Protein AF-A0A354I346-F1 (afdb_monomer)

Structure (mmCIF, N/CA/C/O backbone):
data_AF-A0A354I346-F1
#
_entry.id   AF-A0A354I346-F1
#
loop_
_atom_site.group_PDB
_atom_site.id
_atom_site.type_symbol
_atom_site.label_atom_id
_atom_site.label_alt_id
_atom_site.label_comp_id
_atom_site.label_asym_id
_atom_site.label_entity_id
_atom_site.label_seq_id
_atom_site.pdbx_PDB_ins_code
_atom_site.Cartn_x
_atom_site.Cartn_y
_atom_site.Cartn_z
_atom_site.occupancy
_atom_site.B_iso_or_equiv
_atom_site.auth_seq_id
_atom_site.auth_comp_id
_atom_site.auth_asym_id
_atom_site.auth_atom_id
_atom_site.pdbx_PDB_model_num
ATOM 1 N N . MET A 1 1 ? 17.537 -7.661 -23.885 1.00 60.78 1 MET A N 1
ATOM 2 C CA . MET A 1 1 ? 16.915 -6.319 -24.021 1.00 60.78 1 MET A CA 1
ATOM 3 C C . MET A 1 1 ? 17.972 -5.270 -24.364 1.00 60.78 1 MET A C 1
ATOM 5 O O . MET A 1 1 ? 19.143 -5.619 -24.441 1.00 60.78 1 MET A O 1
ATOM 9 N N . ASN A 1 2 ? 17.596 -4.020 -24.667 1.00 62.28 2 ASN A N 1
ATOM 10 C CA . ASN A 1 2 ? 18.564 -2.957 -24.975 1.00 62.28 2 ASN A CA 1
ATOM 11 C C . ASN A 1 2 ? 19.409 -2.635 -23.728 1.00 62.28 2 ASN A C 1
ATOM 13 O O . ASN A 1 2 ? 18.953 -1.911 -22.849 1.00 62.28 2 ASN A O 1
ATOM 17 N N . ASN A 1 3 ? 20.633 -3.166 -23.682 1.00 79.00 3 ASN A N 1
ATOM 18 C CA . ASN A 1 3 ? 21.550 -3.122 -22.534 1.00 79.00 3 ASN A CA 1
ATOM 19 C C . ASN A 1 3 ? 21.834 -1.691 -22.024 1.00 79.00 3 ASN A C 1
ATOM 21 O O . ASN A 1 3 ? 22.117 -1.498 -20.850 1.00 79.00 3 ASN A O 1
ATOM 25 N N . LYS A 1 4 ? 21.702 -0.660 -22.874 1.00 90.75 4 LYS A N 1
ATOM 26 C CA . LYS A 1 4 ? 21.962 0.725 -22.460 1.00 90.75 4 LYS A CA 1
ATOM 27 C C . LYS A 1 4 ? 20.927 1.274 -21.472 1.00 90.75 4 LYS A C 1
ATOM 29 O O . LYS A 1 4 ? 21.328 1.994 -20.570 1.00 90.75 4 LYS A O 1
ATOM 34 N N . LYS A 1 5 ? 19.630 1.001 -21.668 1.00 93.94 5 LYS A N 1
ATOM 35 C CA . LYS A 1 5 ? 18.580 1.566 -20.801 1.00 93.94 5 LYS A CA 1
ATOM 36 C C . LYS A 1 5 ? 18.586 0.911 -19.422 1.00 93.94 5 LYS A C 1
ATOM 38 O O . LYS A 1 5 ? 18.487 1.627 -18.441 1.00 93.94 5 LYS A O 1
ATOM 43 N N . TRP A 1 6 ? 18.796 -0.402 -19.370 1.00 95.19 6 TRP A N 1
ATOM 44 C CA . TRP A 1 6 ? 18.966 -1.130 -18.113 1.00 95.19 6 TRP A CA 1
ATOM 45 C C . TRP A 1 6 ? 20.132 -0.585 -17.286 1.00 95.19 6 TRP A C 1
ATOM 47 O O . TRP A 1 6 ? 19.910 -0.089 -16.197 1.00 95.19 6 TRP A O 1
ATOM 57 N N . LYS A 1 7 ? 21.317 -0.418 -17.884 1.00 94.62 7 LYS A N 1
ATOM 58 C CA . LYS A 1 7 ? 22.444 0.243 -17.199 1.00 94.62 7 LYS A CA 1
ATOM 59 C C . LYS A 1 7 ? 22.155 1.654 -16.691 1.00 94.62 7 LYS A C 1
ATOM 61 O O . LYS A 1 7 ? 22.821 2.127 -15.779 1.00 94.62 7 LYS A O 1
ATOM 66 N N . GLN A 1 8 ? 21.260 2.383 -17.359 1.00 95.44 8 GLN A N 1
ATOM 67 C CA . GLN A 1 8 ? 20.851 3.704 -16.887 1.00 95.44 8 GLN A CA 1
ATOM 68 C C . GLN A 1 8 ? 19.894 3.588 -15.707 1.00 95.44 8 GLN A C 1
ATOM 70 O O . GLN A 1 8 ? 20.035 4.373 -14.782 1.00 95.44 8 GLN A O 1
ATOM 75 N N . PHE A 1 9 ? 18.954 2.643 -15.760 1.00 96.50 9 PHE A N 1
ATOM 76 C CA . PHE A 1 9 ? 18.079 2.308 -14.646 1.00 96.50 9 PHE A CA 1
ATOM 77 C C . PHE A 1 9 ? 18.914 1.950 -13.410 1.00 96.50 9 PHE A C 1
ATOM 79 O O . PHE A 1 9 ? 18.847 2.694 -12.437 1.00 96.50 9 PHE A O 1
ATOM 86 N N . ASP A 1 10 ? 19.811 0.965 -13.515 1.00 95.06 10 ASP A N 1
ATOM 87 C CA . ASP A 1 10 ? 20.668 0.509 -12.408 1.00 95.06 10 ASP A CA 1
ATOM 88 C C . ASP A 1 10 ? 21.475 1.663 -11.797 1.00 95.06 10 ASP A C 1
ATOM 90 O O . ASP A 1 10 ? 21.498 1.859 -10.588 1.00 95.06 10 ASP A O 1
ATOM 94 N N . ALA A 1 11 ? 22.073 2.512 -12.642 1.00 94.06 11 ALA A N 1
ATOM 95 C CA . ALA A 1 11 ? 22.846 3.662 -12.176 1.00 94.06 11 ALA A CA 1
ATOM 96 C C . ALA A 1 11 ? 21.998 4.726 -11.448 1.00 94.06 11 ALA A C 1
ATOM 98 O O . ALA A 1 11 ? 22.538 5.509 -10.665 1.00 94.06 11 ALA A O 1
ATOM 99 N N . PHE A 1 12 ? 20.695 4.824 -11.736 1.00 94.25 12 PHE A N 1
ATOM 100 C CA . PHE A 1 12 ? 19.797 5.692 -10.975 1.00 94.25 12 PHE A CA 1
ATOM 101 C C . PHE A 1 12 ? 19.323 5.037 -9.679 1.00 94.25 12 PHE A C 1
ATOM 103 O O . PHE A 1 12 ? 19.218 5.767 -8.695 1.00 94.25 12 PHE A O 1
ATOM 110 N N . VAL A 1 13 ? 19.086 3.722 -9.670 1.00 92.38 13 VAL A N 1
ATOM 111 C CA . VAL A 1 13 ? 18.732 2.957 -8.462 1.00 92.38 13 VAL A CA 1
ATOM 112 C C . VAL A 1 13 ? 19.868 3.016 -7.441 1.00 92.38 13 VAL A C 1
ATOM 114 O O . VAL A 1 13 ? 19.657 3.531 -6.348 1.00 92.38 13 VAL A O 1
ATOM 117 N N . GLU A 1 14 ? 21.100 2.685 -7.838 1.00 91.00 14 GLU A N 1
ATOM 118 C CA . GLU A 1 14 ? 22.295 2.773 -6.976 1.00 91.00 14 GLU A CA 1
ATOM 119 C C . GLU A 1 14 ? 22.450 4.186 -6.389 1.00 91.00 14 GLU A C 1
ATOM 121 O O . GLU A 1 14 ? 22.643 4.391 -5.191 1.00 91.00 14 GLU A O 1
ATOM 126 N N . LYS A 1 15 ? 22.267 5.210 -7.229 1.00 90.06 15 LYS A N 1
ATOM 127 C CA . LYS A 1 15 ? 22.300 6.606 -6.783 1.00 90.06 15 LYS A CA 1
ATOM 128 C C . LYS A 1 15 ? 21.188 6.925 -5.779 1.00 90.06 15 LYS A C 1
ATOM 130 O O . LYS A 1 15 ? 21.374 7.820 -4.953 1.00 90.06 15 LYS A O 1
ATOM 135 N N . CYS A 1 16 ? 20.015 6.310 -5.893 1.00 88.25 16 CYS A N 1
ATOM 136 C CA . CYS A 1 16 ? 18.919 6.510 -4.954 1.00 88.25 16 CYS A CA 1
ATOM 137 C C . CYS A 1 16 ? 19.208 5.896 -3.596 1.00 88.25 1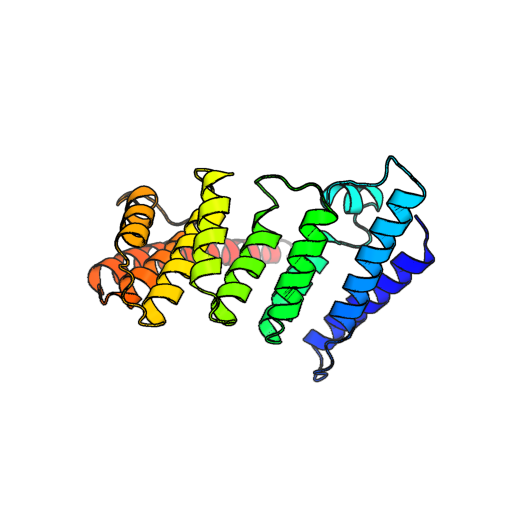6 CYS A C 1
ATOM 139 O O . CYS A 1 16 ? 19.080 6.604 -2.597 1.00 88.25 16 CYS A O 1
ATOM 141 N N . GLU A 1 17 ? 19.685 4.658 -3.574 1.00 84.81 17 GLU A N 1
ATOM 142 C CA . GLU A 1 17 ? 20.112 3.967 -2.360 1.00 84.81 17 GLU A CA 1
ATOM 143 C C . GLU A 1 17 ? 21.216 4.754 -1.638 1.00 84.81 17 GLU A C 1
ATOM 145 O O . GLU A 1 17 ? 21.116 5.036 -0.444 1.00 84.81 17 GLU A O 1
ATOM 150 N N . GLU A 1 18 ? 22.222 5.252 -2.367 1.00 84.06 18 GLU A N 1
ATOM 151 C CA . GLU A 1 18 ? 23.258 6.127 -1.800 1.00 84.06 18 GLU A CA 1
ATOM 152 C C . GLU A 1 18 ? 22.680 7.398 -1.147 1.00 84.06 18 GLU A C 1
ATOM 154 O O . GLU A 1 18 ? 23.228 7.906 -0.162 1.00 84.06 18 GLU A O 1
ATOM 159 N N . ASN A 1 19 ? 21.576 7.941 -1.677 1.00 82.12 19 ASN A N 1
ATOM 160 C CA . ASN A 1 19 ? 20.934 9.122 -1.098 1.00 82.12 19 ASN A CA 1
ATOM 161 C C . ASN A 1 19 ? 20.155 8.800 0.182 1.00 82.12 19 ASN A C 1
ATOM 163 O O . ASN A 1 19 ? 20.033 9.707 1.005 1.00 82.12 19 ASN A O 1
ATOM 167 N N . LEU A 1 20 ? 19.688 7.560 0.382 1.00 77.31 20 LEU A N 1
ATOM 168 C CA . LEU A 1 20 ? 19.042 7.129 1.631 1.00 77.31 20 LEU A CA 1
ATOM 169 C C . LEU A 1 20 ? 20.025 7.194 2.807 1.00 77.31 20 LEU A C 1
ATOM 171 O O . LEU A 1 20 ? 19.708 7.733 3.866 1.00 77.31 20 LEU A O 1
ATOM 175 N N . PHE A 1 21 ? 21.260 6.734 2.594 1.00 67.69 21 PHE A N 1
ATOM 176 C CA . PHE A 1 21 ? 22.330 6.789 3.599 1.00 67.69 21 PHE A CA 1
ATOM 177 C C . PHE A 1 21 ? 23.051 8.150 3.649 1.00 67.69 21 PHE A C 1
ATOM 179 O O . PHE A 1 21 ? 23.802 8.455 4.584 1.00 67.69 21 PHE A O 1
ATOM 186 N N . GLY A 1 22 ? 22.847 8.988 2.632 1.00 60.56 22 GLY A N 1
ATOM 187 C CA . GLY A 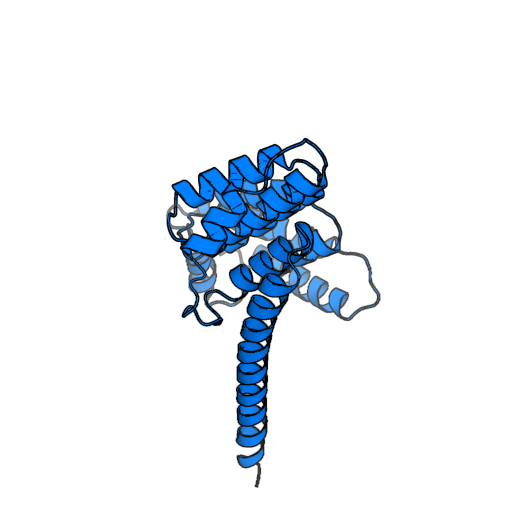1 22 ? 23.465 10.299 2.485 1.00 60.56 22 GLY A CA 1
ATOM 188 C C . GLY A 1 22 ? 22.666 11.445 3.117 1.00 60.56 22 GLY A C 1
ATOM 189 O O . GLY A 1 22 ? 21.474 11.378 3.373 1.00 60.56 22 GLY A O 1
ATOM 190 N N . LYS A 1 23 ? 23.307 12.607 3.301 1.00 57.91 23 LYS A N 1
ATOM 191 C CA . LYS A 1 23 ? 22.609 13.860 3.687 1.00 57.91 23 LYS A CA 1
ATOM 192 C C . LYS A 1 23 ? 21.878 14.532 2.513 1.00 57.91 23 LYS A C 1
ATOM 194 O O . LYS A 1 23 ? 21.467 15.692 2.626 1.00 57.91 23 LYS A O 1
ATOM 199 N N . ASN A 1 24 ? 21.801 13.871 1.360 1.00 62.03 24 ASN A N 1
ATOM 200 C CA . ASN A 1 24 ? 21.294 14.461 0.133 1.00 62.03 24 ASN A CA 1
ATOM 201 C C . ASN A 1 24 ? 19.772 14.309 0.060 1.00 62.03 24 ASN A C 1
ATOM 203 O O . ASN A 1 24 ? 19.255 13.217 -0.100 1.00 62.03 24 ASN A O 1
ATOM 207 N N . LYS A 1 25 ? 19.055 15.434 0.125 1.00 64.31 25 LYS A N 1
ATOM 208 C CA . LYS A 1 25 ? 17.589 15.461 0.004 1.00 64.31 25 LYS A CA 1
ATOM 209 C C . LYS A 1 25 ? 17.089 15.438 -1.446 1.00 64.31 25 LYS A C 1
ATOM 211 O O . LYS A 1 25 ? 15.892 15.598 -1.672 1.00 64.31 25 LYS A O 1
ATOM 216 N N . ASN A 1 26 ? 17.983 15.348 -2.436 1.00 72.25 26 ASN A N 1
ATOM 217 C CA . ASN A 1 26 ? 17.567 15.271 -3.829 1.00 72.25 26 ASN A CA 1
ATOM 218 C C . ASN A 1 26 ? 17.091 13.854 -4.168 1.00 72.25 26 ASN A C 1
ATOM 220 O O . ASN A 1 26 ? 17.898 12.951 -4.357 1.00 72.25 26 ASN A O 1
ATOM 224 N N . ASN A 1 27 ? 15.781 13.713 -4.310 1.00 75.31 27 ASN A N 1
ATOM 225 C CA . ASN A 1 27 ? 15.080 12.469 -4.603 1.00 75.31 27 ASN A CA 1
ATOM 226 C C . ASN A 1 27 ? 14.657 12.335 -6.074 1.00 75.31 27 ASN A C 1
ATOM 228 O O . ASN A 1 27 ? 13.849 11.469 -6.407 1.00 75.31 27 ASN A O 1
ATOM 232 N N . SER A 1 28 ? 15.185 13.183 -6.967 1.00 87.94 28 SER A N 1
ATOM 233 C CA . SER A 1 28 ? 14.848 13.124 -8.396 1.00 87.94 28 SER A CA 1
ATOM 234 C C . SER A 1 28 ? 15.175 11.770 -9.022 1.00 87.94 28 SER A C 1
ATOM 236 O O . SER A 1 28 ? 14.493 11.365 -9.958 1.00 87.94 28 SER A O 1
ATOM 238 N N . CYS A 1 29 ? 16.184 11.075 -8.485 1.00 91.75 29 CYS A N 1
ATOM 239 C CA . CYS A 1 29 ? 16.660 9.798 -9.000 1.00 91.75 29 CYS A CA 1
ATOM 240 C C . CYS A 1 29 ? 15.542 8.742 -9.050 1.00 91.75 29 CYS A C 1
ATOM 242 O O . CYS A 1 29 ? 15.476 8.009 -10.028 1.00 91.75 29 CYS A O 1
ATOM 244 N N . TRP A 1 30 ? 14.617 8.728 -8.079 1.00 94.31 30 TRP A N 1
ATOM 245 C CA . TRP A 1 30 ? 13.527 7.748 -8.005 1.00 94.31 30 TRP A CA 1
ATOM 246 C C . TRP A 1 30 ? 12.580 7.899 -9.193 1.00 94.31 30 TRP A C 1
ATOM 248 O O . TRP A 1 30 ? 12.257 6.944 -9.893 1.00 94.31 30 TRP A O 1
ATOM 258 N N . GLN A 1 31 ? 12.197 9.143 -9.491 1.00 94.19 31 GLN A N 1
ATOM 259 C CA . GLN A 1 31 ? 11.360 9.450 -10.650 1.00 94.19 31 GLN A CA 1
ATOM 260 C C . GLN A 1 31 ? 12.113 9.267 -11.975 1.00 94.19 31 GLN A C 1
ATOM 262 O O . GLN A 1 31 ? 11.500 8.916 -12.982 1.00 94.19 31 GLN A O 1
ATOM 267 N N . GLU A 1 32 ? 13.429 9.495 -11.997 1.00 95.50 32 GLU A N 1
ATOM 268 C CA . GLU A 1 32 ? 14.277 9.251 -13.169 1.00 95.50 32 GLU A CA 1
ATOM 269 C C . GLU A 1 32 ? 14.391 7.746 -13.473 1.00 95.50 32 GLU A C 1
ATOM 271 O O . GLU A 1 32 ? 14.171 7.351 -14.621 1.00 95.50 32 GLU A O 1
ATOM 276 N N . ALA A 1 33 ? 14.642 6.909 -12.461 1.00 96.50 33 ALA A N 1
ATOM 277 C CA . ALA A 1 33 ? 14.666 5.450 -12.565 1.00 96.50 33 ALA A CA 1
ATOM 278 C C . ALA A 1 33 ? 13.306 4.900 -13.012 1.00 96.50 33 ALA A C 1
ATOM 280 O O . ALA A 1 33 ? 13.228 4.210 -14.030 1.00 96.50 33 ALA A O 1
ATOM 281 N N . TYR A 1 34 ? 12.221 5.303 -12.342 1.00 97.06 34 TYR A N 1
ATOM 282 C CA . TYR A 1 34 ? 10.857 4.901 -12.696 1.00 97.06 34 TYR A CA 1
ATOM 283 C C . TYR A 1 34 ? 10.514 5.274 -14.147 1.00 97.06 34 TYR A C 1
ATOM 285 O O . TYR A 1 34 ? 10.010 4.459 -14.922 1.00 97.06 34 TYR A O 1
ATOM 293 N N . SER A 1 35 ? 10.860 6.495 -14.568 1.00 96.88 35 SER A N 1
ATOM 294 C CA . SER A 1 35 ? 10.669 6.935 -15.952 1.00 96.88 35 SER A CA 1
ATOM 295 C C . SER A 1 35 ? 11.392 6.013 -16.937 1.00 96.88 35 SER A C 1
ATOM 297 O O . SER A 1 35 ? 10.780 5.562 -17.904 1.00 96.88 35 SER A O 1
ATOM 299 N N . ILE A 1 36 ? 12.654 5.654 -16.672 1.00 97.12 36 ILE A N 1
ATOM 300 C CA . ILE A 1 36 ? 13.430 4.739 -17.524 1.00 97.12 36 ILE A CA 1
ATOM 301 C C . ILE A 1 36 ? 12.809 3.340 -17.562 1.00 97.12 36 ILE A C 1
ATOM 303 O O . ILE A 1 36 ? 12.718 2.765 -18.650 1.00 97.12 36 ILE A O 1
ATOM 307 N N . LEU A 1 37 ? 12.353 2.815 -16.423 1.00 97.06 37 LEU A N 1
ATOM 308 C CA . LEU A 1 37 ? 11.684 1.518 -16.330 1.00 97.06 37 LEU A CA 1
ATOM 309 C C . LEU A 1 37 ? 10.446 1.463 -17.234 1.00 97.06 37 LEU A C 1
ATOM 311 O O . LEU A 1 37 ? 10.342 0.591 -18.102 1.00 97.06 37 LEU A O 1
ATOM 315 N N . THR A 1 38 ? 9.540 2.440 -17.119 1.00 96.75 38 THR A N 1
ATOM 316 C CA . THR A 1 38 ? 8.340 2.488 -17.978 1.00 96.75 38 THR A CA 1
ATOM 317 C C . THR A 1 38 ? 8.712 2.563 -19.462 1.00 96.75 38 THR A C 1
ATOM 319 O O . THR A 1 38 ? 8.070 1.947 -20.319 1.00 96.75 38 THR A O 1
ATOM 322 N N . ASP A 1 39 ? 9.796 3.267 -19.780 1.00 96.50 39 ASP A N 1
ATOM 323 C CA . ASP A 1 39 ? 10.339 3.416 -21.122 1.00 96.50 39 ASP A CA 1
ATOM 324 C C . ASP A 1 39 ? 10.916 2.105 -21.677 1.00 96.50 39 ASP A C 1
ATOM 326 O O . ASP A 1 39 ? 10.801 1.832 -22.879 1.00 96.50 39 ASP A O 1
ATOM 330 N N . ILE A 1 40 ? 11.554 1.295 -20.827 1.00 95.62 40 ILE A N 1
ATOM 331 C CA . ILE A 1 40 ? 12.038 -0.050 -21.159 1.00 95.62 40 ILE A CA 1
ATOM 332 C C . ILE A 1 40 ? 10.855 -0.945 -21.521 1.00 95.62 40 ILE A C 1
ATOM 334 O O . ILE A 1 40 ? 10.882 -1.581 -22.579 1.00 95.62 40 ILE A O 1
ATOM 338 N N . VAL A 1 41 ? 9.805 -0.948 -20.698 1.00 95.56 41 VAL A N 1
ATOM 339 C CA . VAL A 1 41 ? 8.610 -1.783 -20.893 1.00 95.56 41 VAL A CA 1
ATOM 340 C C . VAL A 1 41 ? 7.877 -1.399 -22.179 1.00 95.56 41 VAL A C 1
ATOM 342 O O . VAL A 1 41 ? 7.637 -2.246 -23.047 1.00 95.56 41 VAL A O 1
ATOM 345 N N . LYS A 1 42 ? 7.584 -0.106 -22.366 1.00 95.00 42 LYS A N 1
ATOM 346 C CA . LYS A 1 42 ? 6.887 0.414 -23.558 1.00 95.00 42 LYS A CA 1
ATOM 347 C C . LYS A 1 42 ? 7.666 0.133 -24.842 1.00 95.00 42 LYS A C 1
ATOM 349 O O . LYS A 1 42 ? 7.099 -0.323 -25.839 1.00 95.00 42 LYS A O 1
ATOM 354 N N . GLU A 1 43 ? 8.975 0.389 -24.847 1.00 94.56 43 GLU A N 1
ATOM 355 C CA . GLU A 1 43 ? 9.815 0.127 -26.018 1.00 94.56 43 GLU A CA 1
ATOM 356 C C . GLU A 1 43 ? 9.963 -1.373 -26.291 1.00 94.56 43 GLU A C 1
ATOM 358 O O . GLU A 1 43 ? 9.938 -1.789 -27.454 1.00 94.56 43 GLU A O 1
ATOM 363 N N . GLY A 1 44 ? 10.094 -2.170 -25.231 1.00 93.62 44 GLY A N 1
ATOM 364 C CA . GLY A 1 44 ? 10.156 -3.622 -25.271 1.00 93.62 44 GLY A CA 1
ATOM 365 C C . GLY A 1 44 ? 8.947 -4.221 -25.975 1.00 93.62 44 GLY A C 1
ATOM 366 O O . GLY A 1 44 ? 9.111 -4.917 -26.978 1.00 93.62 44 GLY A O 1
ATOM 367 N N . ARG A 1 45 ? 7.741 -3.851 -25.538 1.00 94.12 45 ARG A N 1
ATOM 368 C CA . ARG A 1 45 ? 6.469 -4.311 -26.122 1.00 94.12 45 ARG A CA 1
ATOM 369 C C . ARG A 1 45 ? 6.251 -3.856 -27.554 1.00 94.12 45 ARG A C 1
ATOM 371 O O . ARG A 1 45 ? 5.741 -4.610 -28.375 1.00 94.12 45 ARG A O 1
ATOM 378 N N . ARG A 1 46 ? 6.689 -2.641 -27.901 1.00 93.06 46 ARG A N 1
ATOM 379 C CA . ARG A 1 46 ? 6.615 -2.156 -29.290 1.00 93.06 46 ARG A CA 1
ATOM 380 C C . ARG A 1 46 ? 7.464 -2.999 -30.245 1.00 93.06 46 ARG A C 1
ATOM 382 O O . ARG A 1 46 ? 7.140 -3.093 -31.426 1.00 93.06 46 ARG A O 1
ATOM 389 N N . LYS A 1 47 ? 8.580 -3.554 -29.764 1.00 92.38 47 LYS A N 1
ATOM 390 C CA . LYS A 1 47 ? 9.520 -4.344 -30.575 1.00 92.38 47 LYS A CA 1
ATOM 391 C C . LYS A 1 47 ? 9.262 -5.845 -30.509 1.00 92.38 47 LYS A C 1
ATOM 393 O O . LYS A 1 47 ? 9.617 -6.544 -31.453 1.00 92.38 47 LYS A O 1
ATOM 398 N N . ASN A 1 48 ? 8.700 -6.325 -29.408 1.00 91.69 48 ASN A N 1
ATOM 399 C CA . ASN A 1 48 ? 8.464 -7.733 -29.152 1.00 91.69 48 ASN A CA 1
ATOM 400 C C . ASN A 1 48 ? 7.059 -7.926 -28.554 1.00 91.69 48 ASN A C 1
ATOM 402 O O . ASN A 1 48 ? 6.846 -7.522 -27.413 1.00 91.69 48 ASN A O 1
ATOM 406 N N . PRO A 1 49 ? 6.123 -8.559 -29.279 1.00 87.94 49 PRO A N 1
ATOM 407 C CA . PRO A 1 49 ? 4.813 -8.921 -28.738 1.00 87.94 49 PRO A CA 1
ATOM 408 C C . PRO A 1 49 ? 4.889 -9.854 -27.520 1.00 87.94 49 PRO A C 1
ATOM 410 O O . PRO A 1 49 ? 4.041 -9.756 -26.640 1.00 87.94 49 PRO A O 1
ATOM 413 N N . ASP A 1 50 ? 5.936 -10.684 -27.432 1.00 91.62 50 ASP A N 1
ATOM 414 C CA . ASP A 1 50 ? 6.202 -11.599 -26.311 1.00 91.62 50 ASP A CA 1
ATOM 415 C C . ASP A 1 50 ? 7.066 -10.922 -25.229 1.00 91.62 50 ASP A C 1
ATOM 417 O O . ASP A 1 50 ? 8.003 -11.501 -24.665 1.00 91.62 50 ASP A O 1
ATOM 421 N N . PHE A 1 51 ? 6.893 -9.616 -25.042 1.00 94.56 51 PHE A N 1
ATOM 422 C CA . PHE A 1 51 ? 7.526 -8.912 -23.935 1.00 94.56 51 PHE A CA 1
ATOM 423 C C . PHE A 1 51 ? 6.711 -9.139 -22.651 1.00 94.56 51 PHE A C 1
ATOM 425 O O . PHE A 1 51 ? 5.484 -9.109 -22.753 1.00 94.56 51 PHE A O 1
ATOM 432 N N . PRO A 1 52 ? 7.368 -9.340 -21.487 1.00 95.00 52 PRO A N 1
ATOM 433 C CA . PRO A 1 52 ? 6.729 -9.546 -20.195 1.00 95.00 52 PRO A CA 1
ATOM 434 C C . PRO A 1 52 ? 5.504 -8.672 -19.966 1.00 95.00 52 PRO A C 1
ATOM 436 O O . PRO A 1 52 ? 5.508 -7.459 -20.248 1.00 95.00 52 PRO A O 1
ATOM 439 N N . LYS A 1 53 ? 4.446 -9.315 -19.483 1.00 94.50 53 LYS A N 1
ATOM 440 C CA . LYS A 1 53 ? 3.190 -8.655 -19.140 1.00 94.50 53 LYS A CA 1
ATOM 441 C C . LYS A 1 53 ? 3.055 -8.461 -17.643 1.00 94.50 53 LYS A C 1
ATOM 443 O O . LYS A 1 53 ? 2.515 -7.435 -17.254 1.00 94.50 53 LYS A O 1
ATOM 448 N N . 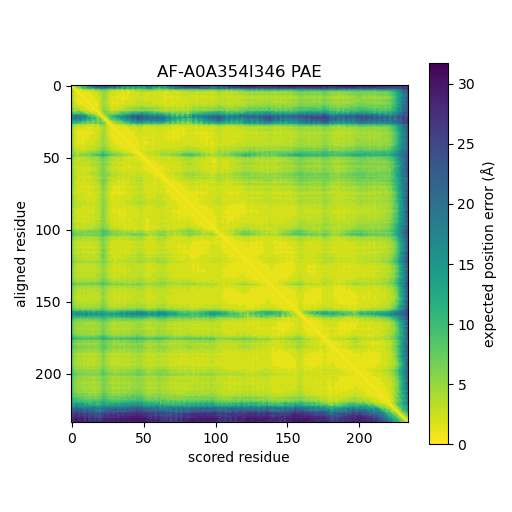LYS A 1 54 ? 3.595 -9.382 -16.848 1.00 94.44 54 LYS A N 1
ATOM 449 C CA . LYS A 1 54 ? 3.687 -9.267 -15.390 1.00 94.44 54 LYS A CA 1
ATOM 450 C C . LYS A 1 54 ? 5.047 -8.716 -14.961 1.00 94.44 54 LYS A C 1
ATOM 452 O O . LYS A 1 54 ? 6.002 -8.779 -15.740 1.00 94.44 54 LYS A O 1
ATOM 457 N N . LEU A 1 55 ? 5.125 -8.178 -13.744 1.00 91.88 55 LEU A N 1
ATOM 458 C CA . LEU A 1 55 ? 6.383 -7.691 -13.170 1.00 91.88 55 LEU A CA 1
ATOM 459 C C . LEU A 1 55 ? 7.382 -8.823 -12.941 1.00 91.88 55 LEU A C 1
ATOM 461 O O . LEU A 1 55 ? 8.482 -8.745 -13.475 1.00 91.88 55 LEU A O 1
ATOM 465 N N . TYR A 1 56 ? 6.971 -9.916 -12.290 1.00 91.06 56 TYR A N 1
ATOM 466 C CA . TYR A 1 56 ? 7.871 -11.052 -12.050 1.00 91.06 56 TYR A CA 1
ATOM 467 C C . TYR A 1 56 ? 8.469 -11.610 -13.358 1.00 91.06 56 TYR A C 1
ATOM 469 O O . TYR A 1 56 ? 9.631 -11.995 -13.414 1.00 91.06 56 TYR A O 1
ATOM 477 N N . GLU A 1 57 ? 7.693 -11.626 -14.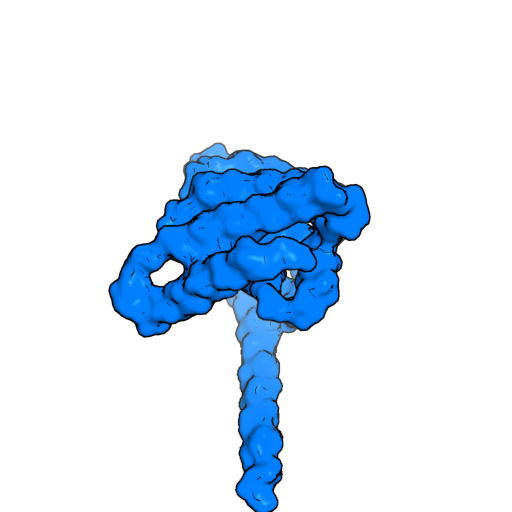453 1.00 94.19 57 GLU A N 1
ATOM 478 C CA . GLU A 1 57 ? 8.169 -12.083 -15.768 1.00 94.19 57 GLU A CA 1
ATOM 479 C C . GLU A 1 57 ? 9.250 -11.158 -16.343 1.00 94.19 57 GLU A C 1
ATOM 481 O O . GLU A 1 57 ? 10.046 -11.573 -17.191 1.00 94.19 57 GLU A O 1
ATOM 486 N N . LEU A 1 58 ? 9.232 -9.877 -15.964 1.00 93.88 58 LEU A N 1
ATOM 487 C CA . LEU A 1 58 ? 10.249 -8.917 -16.365 1.00 93.88 58 LEU A CA 1
ATOM 488 C C . LEU A 1 58 ? 11.568 -9.232 -15.671 1.00 93.88 58 LEU A C 1
ATOM 490 O O . LEU A 1 58 ? 12.580 -9.302 -16.370 1.00 93.88 58 LEU A O 1
ATOM 494 N N . ASP A 1 59 ? 11.517 -9.476 -14.363 1.00 93.56 59 ASP A N 1
ATOM 495 C CA . ASP A 1 59 ? 12.682 -9.836 -13.560 1.00 93.56 59 ASP A CA 1
ATOM 496 C C . ASP A 1 59 ? 13.242 -11.207 -13.942 1.00 93.56 59 ASP A C 1
ATOM 498 O O . ASP A 1 59 ? 14.428 -11.299 -14.261 1.00 93.56 59 ASP A O 1
ATOM 502 N N . ASP A 1 60 ? 12.400 -12.238 -14.067 1.00 94.06 60 ASP A N 1
ATOM 503 C CA . ASP A 1 60 ? 12.799 -13.580 -14.527 1.00 94.06 60 ASP A CA 1
ATOM 504 C C . ASP A 1 60 ? 13.499 -13.521 -15.893 1.00 94.06 60 ASP A C 1
ATOM 506 O O . ASP A 1 60 ? 14.555 -14.116 -16.120 1.00 94.06 60 ASP A O 1
ATOM 510 N N . ARG A 1 61 ? 12.981 -12.701 -16.816 1.00 92.69 61 ARG A N 1
ATOM 511 C CA . ARG A 1 61 ? 13.595 -12.517 -18.138 1.00 92.69 61 ARG A CA 1
ATOM 512 C C . ARG A 1 61 ? 14.983 -11.877 -18.074 1.00 92.69 61 ARG A C 1
ATOM 514 O O . ARG A 1 61 ? 15.761 -12.021 -19.027 1.00 92.69 61 ARG A O 1
ATOM 521 N N . THR A 1 62 ? 15.263 -11.122 -17.024 1.00 91.00 62 THR A N 1
ATOM 522 C CA . THR A 1 62 ? 16.560 -10.499 -16.768 1.00 91.00 62 THR A CA 1
ATOM 523 C C . THR A 1 62 ? 17.387 -11.266 -15.744 1.00 91.00 62 THR A C 1
ATOM 525 O O . THR A 1 62 ? 18.401 -10.739 -15.312 1.00 91.00 62 THR A O 1
ATOM 528 N N . ASP A 1 63 ? 17.000 -12.499 -15.397 1.00 92.62 63 ASP A N 1
ATOM 529 C CA . ASP A 1 63 ? 17.673 -13.309 -14.370 1.00 92.62 63 ASP A CA 1
ATOM 530 C C . ASP A 1 63 ? 17.797 -12.550 -13.037 1.00 92.62 63 ASP A C 1
ATOM 532 O O . ASP A 1 63 ? 18.819 -12.610 -12.361 1.00 92.62 63 ASP A O 1
ATOM 536 N N . PHE A 1 64 ? 16.763 -11.761 -12.715 1.00 92.12 64 PHE A N 1
ATOM 537 C CA . PHE A 1 64 ? 16.677 -10.895 -11.538 1.00 92.12 64 PHE A CA 1
ATOM 538 C C . PHE A 1 64 ? 17.822 -9.865 -11.412 1.00 92.12 64 PHE A C 1
ATOM 540 O O . PHE A 1 64 ? 18.012 -9.288 -10.350 1.00 92.12 64 PHE A O 1
ATOM 547 N N . GLU A 1 65 ? 18.564 -9.571 -12.494 1.00 93.69 65 GLU A N 1
ATOM 548 C CA . GLU A 1 65 ? 19.724 -8.652 -12.480 1.00 93.69 65 GLU A CA 1
ATOM 549 C C . GLU A 1 65 ? 19.372 -7.227 -12.012 1.00 93.69 65 GLU A C 1
ATOM 551 O O . GLU A 1 65 ? 20.242 -6.525 -11.502 1.00 93.69 65 GLU A O 1
ATOM 556 N N . HIS A 1 66 ? 18.121 -6.796 -12.201 1.00 92.50 66 HIS A N 1
ATOM 557 C CA . HIS A 1 66 ? 17.685 -5.413 -11.978 1.00 92.50 66 HIS A CA 1
ATOM 558 C C . HIS A 1 66 ? 16.730 -5.230 -10.796 1.00 92.50 66 HIS A C 1
ATOM 560 O O . HIS A 1 66 ? 16.433 -4.084 -10.472 1.00 92.50 66 HIS A O 1
ATOM 566 N N . ASP A 1 67 ? 16.236 -6.326 -10.213 1.00 91.38 67 ASP A N 1
ATOM 567 C CA . ASP A 1 67 ? 15.316 -6.343 -9.067 1.00 91.38 67 ASP A CA 1
ATOM 568 C C . ASP A 1 67 ? 14.189 -5.289 -9.147 1.00 91.38 67 ASP A C 1
ATOM 570 O O . ASP A 1 67 ? 14.062 -4.375 -8.328 1.00 91.38 67 ASP A O 1
ATOM 574 N N . VAL A 1 68 ? 13.399 -5.354 -10.225 1.00 93.56 68 VAL A N 1
ATOM 575 C CA . VAL A 1 68 ? 12.393 -4.333 -10.540 1.00 93.56 68 VAL A CA 1
ATOM 576 C C . VAL A 1 68 ? 11.267 -4.308 -9.513 1.00 93.56 68 VAL A C 1
ATOM 578 O O . VAL A 1 68 ? 10.760 -3.222 -9.230 1.00 93.56 68 VAL A O 1
ATOM 581 N N . GLN A 1 69 ? 10.859 -5.468 -8.994 1.00 91.12 69 GLN A N 1
ATOM 582 C CA . GLN A 1 69 ? 9.842 -5.549 -7.943 1.00 91.12 69 GLN A CA 1
ATOM 583 C C . GLN A 1 69 ? 10.277 -4.776 -6.695 1.00 91.12 69 GLN A C 1
ATOM 585 O O . GLN A 1 69 ? 9.608 -3.805 -6.349 1.00 91.12 69 GLN A O 1
ATOM 590 N 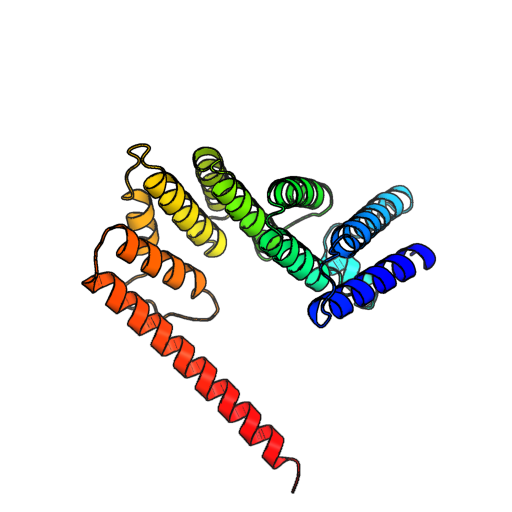N . SER A 1 70 ? 11.443 -5.093 -6.123 1.00 91.06 70 SER A N 1
ATOM 591 C CA . SER A 1 70 ? 11.935 -4.405 -4.921 1.00 91.06 70 SER A CA 1
ATOM 592 C C . SER A 1 70 ? 12.126 -2.904 -5.156 1.00 91.06 70 SER A C 1
ATOM 594 O O . SER A 1 70 ? 11.762 -2.080 -4.321 1.00 91.06 70 SER A O 1
ATOM 596 N N . PHE A 1 71 ? 12.607 -2.512 -6.344 1.00 94.44 71 PHE A N 1
ATOM 597 C CA . PHE A 1 71 ? 12.690 -1.096 -6.709 1.00 94.44 71 PHE A CA 1
ATOM 598 C C . PHE A 1 71 ? 11.325 -0.386 -6.691 1.00 94.44 71 PHE A C 1
ATOM 600 O O . PHE A 1 71 ? 11.261 0.801 -6.364 1.00 94.44 71 PHE A O 1
ATOM 607 N N . LEU A 1 72 ? 10.249 -1.046 -7.133 1.00 94.62 72 LEU A N 1
ATOM 608 C CA . LEU A 1 72 ? 8.923 -0.428 -7.187 1.00 94.62 72 LEU A CA 1
ATOM 609 C C . LEU A 1 72 ? 8.338 -0.214 -5.793 1.00 94.62 72 LEU A C 1
ATOM 611 O O . LEU A 1 72 ? 7.736 0.842 -5.580 1.00 94.62 72 LEU A O 1
ATOM 615 N N . ASP A 1 73 ? 8.561 -1.152 -4.877 1.00 91.75 73 ASP A N 1
ATOM 616 C CA . ASP A 1 73 ? 8.148 -1.031 -3.477 1.00 91.75 73 ASP A CA 1
ATOM 617 C C . ASP A 1 73 ? 8.838 0.179 -2.836 1.00 91.75 73 ASP A C 1
ATOM 619 O O . ASP A 1 73 ? 8.174 1.146 -2.445 1.00 91.75 73 ASP A O 1
ATOM 623 N N . ASP A 1 74 ? 10.173 0.227 -2.916 1.00 92.62 74 ASP A N 1
ATOM 624 C CA . ASP A 1 74 ? 10.966 1.369 -2.450 1.00 92.62 74 ASP A CA 1
ATOM 625 C C . ASP A 1 74 ? 10.532 2.678 -3.125 1.00 92.62 74 ASP A C 1
ATOM 627 O O . ASP A 1 74 ? 10.460 3.742 -2.506 1.00 92.62 74 ASP A O 1
ATOM 631 N N . TYR A 1 75 ? 10.232 2.644 -4.425 1.00 95.12 75 TYR A N 1
ATOM 632 C CA . TYR A 1 75 ? 9.795 3.830 -5.150 1.00 95.12 75 TYR A CA 1
ATOM 633 C C . TYR A 1 75 ? 8.507 4.415 -4.557 1.00 95.12 75 TYR A C 1
ATOM 635 O O . TYR A 1 75 ? 8.427 5.641 -4.399 1.00 95.12 75 TYR A O 1
ATOM 643 N N . PHE A 1 76 ? 7.501 3.588 -4.260 1.00 95.25 76 PHE A N 1
ATOM 644 C CA . PHE A 1 76 ? 6.239 4.063 -3.693 1.00 95.25 76 PHE A CA 1
ATOM 645 C C . PHE A 1 76 ? 6.416 4.569 -2.262 1.00 95.25 76 PHE A C 1
ATOM 647 O O . PHE A 1 76 ? 5.966 5.689 -1.990 1.00 95.25 76 PHE A O 1
ATOM 654 N N . ASP A 1 77 ? 7.152 3.842 -1.423 1.00 92.50 77 ASP A N 1
ATOM 655 C CA . ASP A 1 77 ? 7.474 4.245 -0.049 1.00 92.50 77 ASP A CA 1
ATOM 656 C C . ASP A 1 77 ? 8.185 5.596 -0.026 1.00 92.50 77 ASP A C 1
ATOM 658 O O . ASP A 1 77 ? 7.773 6.541 0.652 1.00 92.50 77 ASP A O 1
ATOM 662 N N . MET A 1 78 ? 9.193 5.766 -0.882 1.00 92.12 78 MET A N 1
ATOM 663 C CA . MET A 1 78 ? 9.908 7.031 -0.969 1.00 92.12 78 MET A CA 1
ATOM 664 C C . MET A 1 78 ? 9.015 8.158 -1.491 1.00 92.12 78 MET A C 1
ATOM 666 O O . MET A 1 78 ? 9.140 9.306 -1.053 1.00 92.12 78 MET A O 1
ATOM 670 N N . MET A 1 79 ? 8.108 7.899 -2.440 1.00 94.44 79 MET A N 1
ATOM 671 C CA . MET A 1 79 ? 7.165 8.934 -2.872 1.00 94.44 79 MET A CA 1
ATOM 672 C C . MET A 1 79 ? 6.202 9.334 -1.747 1.00 94.44 79 MET A C 1
ATOM 674 O O . MET A 1 79 ? 5.828 10.510 -1.697 1.00 94.44 79 MET A O 1
ATOM 678 N N . GLU A 1 80 ? 5.832 8.419 -0.854 1.00 92.62 80 GLU A N 1
ATOM 679 C CA . GLU A 1 80 ? 5.013 8.701 0.328 1.00 92.62 80 GLU A CA 1
ATOM 680 C C . GLU A 1 80 ? 5.792 9.534 1.353 1.00 92.62 80 GLU A C 1
ATOM 682 O O . GLU A 1 80 ? 5.342 10.629 1.700 1.00 92.62 80 GLU A O 1
ATOM 687 N N . ASP A 1 81 ? 7.013 9.123 1.702 1.00 90.88 81 ASP A N 1
ATOM 688 C CA . ASP A 1 81 ? 7.930 9.842 2.602 1.00 90.88 81 ASP A CA 1
ATOM 689 C C . ASP A 1 81 ? 8.208 11.284 2.155 1.00 90.88 81 ASP A C 1
ATOM 691 O O . ASP A 1 81 ? 8.384 12.207 2.958 1.00 90.88 81 ASP A O 1
ATOM 695 N N . TYR A 1 82 ? 8.256 11.509 0.842 1.00 91.06 82 TYR A N 1
ATOM 696 C CA . TYR A 1 82 ? 8.449 12.834 0.253 1.00 91.06 82 TYR A CA 1
ATOM 697 C C . TYR A 1 82 ? 7.147 13.599 -0.022 1.00 91.06 82 TYR A C 1
ATOM 699 O O . TYR A 1 82 ? 7.184 14.648 -0.689 1.00 91.06 82 TYR A O 1
ATOM 707 N N . GLU A 1 83 ? 6.019 13.085 0.467 1.00 94.19 83 GLU A N 1
ATOM 708 C CA . GLU A 1 83 ? 4.669 13.634 0.343 1.00 94.19 83 GLU A CA 1
ATOM 709 C C . GLU A 1 83 ? 4.279 13.911 -1.124 1.00 94.19 83 GLU A C 1
ATOM 711 O O . GLU A 1 83 ? 3.667 14.927 -1.475 1.00 94.19 83 GLU A O 1
ATOM 716 N N . LYS A 1 84 ? 4.690 13.030 -2.043 1.00 95.56 84 LYS A N 1
ATOM 717 C CA . LYS A 1 84 ? 4.436 13.125 -3.490 1.00 95.56 84 LYS A CA 1
ATOM 718 C C . LYS A 1 84 ? 3.182 12.355 -3.897 1.00 95.56 84 LYS A C 1
ATOM 720 O O . LYS A 1 84 ? 3.174 11.668 -4.913 1.00 95.56 84 LYS A O 1
ATOM 725 N N . TYR A 1 85 ? 2.083 12.546 -3.175 1.00 97.56 85 TYR A N 1
ATOM 726 C CA . TYR A 1 85 ? 0.839 11.788 -3.363 1.00 97.56 85 TYR A CA 1
ATOM 727 C C . TYR A 1 85 ? 0.267 11.860 -4.791 1.00 97.56 85 TYR A C 1
ATOM 729 O O . TYR A 1 85 ? -0.132 10.849 -5.353 1.00 97.56 85 TYR A O 1
ATOM 737 N N . GLU A 1 86 ? 0.305 13.023 -5.451 1.00 97.81 86 GLU A N 1
ATOM 738 C CA . GLU A 1 86 ? -0.131 13.141 -6.859 1.00 97.81 86 GLU A CA 1
ATOM 739 C C . GLU A 1 86 ? 0.787 12.396 -7.847 1.00 97.81 86 GLU A C 1
ATOM 741 O O . GLU A 1 86 ? 0.376 12.041 -8.955 1.00 97.81 86 GLU A O 1
ATOM 746 N N . VAL A 1 87 ? 2.054 12.176 -7.479 1.00 97.00 87 VAL A N 1
ATOM 747 C CA . VAL A 1 87 ? 2.966 11.320 -8.248 1.00 97.00 87 VAL A CA 1
ATOM 748 C C . VAL A 1 87 ? 2.590 9.861 -8.029 1.00 97.00 87 VAL A C 1
ATOM 750 O O . VAL A 1 87 ? 2.434 9.167 -9.027 1.00 97.00 87 VAL A O 1
ATOM 753 N N . ILE A 1 88 ? 2.340 9.438 -6.783 1.00 98.25 88 ILE A N 1
ATOM 754 C CA . ILE A 1 88 ? 1.868 8.080 -6.457 1.00 98.25 88 ILE A CA 1
ATOM 755 C C . ILE A 1 88 ? 0.626 7.733 -7.275 1.00 98.25 88 ILE A C 1
ATOM 757 O O . ILE A 1 88 ? 0.630 6.733 -7.984 1.00 98.25 88 ILE A O 1
ATOM 761 N N . LEU A 1 89 ? -0.402 8.591 -7.267 1.00 98.44 89 LEU A N 1
ATOM 762 C CA . LEU A 1 89 ? -1.637 8.333 -8.015 1.00 98.44 89 LEU A CA 1
ATOM 763 C C . LEU A 1 89 ? -1.378 8.142 -9.512 1.00 98.44 89 LEU A C 1
ATOM 765 O O . LEU A 1 89 ? -1.891 7.208 -10.120 1.00 98.44 89 LEU A O 1
ATOM 769 N N . ARG A 1 90 ? -0.562 9.009 -10.120 1.00 98.12 90 ARG A N 1
ATOM 770 C CA . ARG A 1 90 ? -0.218 8.894 -11.543 1.00 98.12 90 ARG A CA 1
ATOM 771 C C . ARG A 1 90 ? 0.594 7.641 -11.854 1.00 98.12 90 ARG A C 1
ATOM 773 O O . ARG A 1 90 ? 0.344 7.023 -12.885 1.00 98.12 90 ARG A O 1
ATOM 780 N N . SER A 1 91 ? 1.569 7.312 -11.013 1.00 97.94 91 SER A N 1
ATOM 781 C CA . SER A 1 91 ? 2.428 6.145 -11.200 1.00 97.94 91 SER A CA 1
ATOM 782 C C . SER A 1 91 ? 1.636 4.853 -11.018 1.00 97.94 91 SER A C 1
ATOM 784 O O . SER A 1 91 ? 1.748 3.964 -11.851 1.00 97.94 91 SER A O 1
ATOM 786 N N . ALA A 1 92 ? 0.742 4.787 -10.028 1.00 97.69 92 ALA A N 1
ATOM 787 C CA . ALA A 1 92 ? -0.168 3.663 -9.838 1.00 97.69 92 ALA A CA 1
ATOM 788 C C . ALA A 1 92 ? -1.067 3.447 -11.067 1.00 97.69 92 ALA A C 1
ATOM 790 O O . ALA A 1 92 ? -1.113 2.347 -11.605 1.00 97.69 92 ALA A O 1
ATOM 791 N N . GLU A 1 93 ? -1.720 4.495 -11.585 1.00 97.50 93 GLU A N 1
ATOM 792 C CA . GLU A 1 93 ? -2.518 4.384 -12.819 1.00 97.50 93 GLU A CA 1
ATOM 793 C C . GLU A 1 93 ? -1.682 3.901 -14.010 1.00 97.50 93 GLU A C 1
ATOM 795 O O . GLU A 1 93 ? -2.111 3.050 -14.788 1.00 97.50 93 GLU A O 1
ATOM 800 N N . GLU A 1 94 ? -0.462 4.414 -14.159 1.00 97.50 94 GLU A N 1
ATOM 801 C CA . GLU A 1 94 ? 0.430 3.977 -15.224 1.00 97.50 94 GLU A CA 1
ATOM 802 C C . GLU A 1 94 ? 0.833 2.503 -15.062 1.00 97.50 94 GLU A C 1
ATOM 804 O O . GLU A 1 94 ? 0.744 1.755 -16.036 1.00 97.50 94 GLU A O 1
ATOM 809 N N . MET A 1 95 ? 1.188 2.058 -13.857 1.00 96.56 95 MET A N 1
ATOM 810 C CA . MET A 1 95 ? 1.512 0.663 -13.542 1.00 96.56 95 MET A CA 1
ATOM 811 C C . MET A 1 95 ? 0.338 -0.284 -13.818 1.00 96.56 95 MET A C 1
ATOM 813 O O . MET A 1 95 ? 0.525 -1.325 -14.448 1.00 96.56 95 MET A O 1
ATOM 817 N N . LEU A 1 96 ? -0.890 0.113 -13.476 1.00 95.62 96 LEU A N 1
ATOM 818 C CA . LEU A 1 96 ? -2.107 -0.656 -13.772 1.00 95.62 96 LEU A CA 1
ATOM 819 C C . LEU A 1 96 ? -2.388 -0.786 -15.271 1.00 95.62 96 LEU A C 1
ATOM 821 O O . LEU A 1 96 ? -2.991 -1.762 -15.706 1.00 95.62 96 LEU A O 1
ATOM 825 N N . THR A 1 97 ? -1.943 0.176 -16.083 1.00 95.50 97 THR A N 1
ATOM 826 C CA . THR A 1 97 ? -2.020 0.057 -17.550 1.00 95.50 97 THR A CA 1
ATOM 827 C C . THR A 1 97 ? -0.839 -0.695 -18.154 1.00 95.50 97 THR A C 1
ATOM 829 O O . THR A 1 97 ? -0.940 -1.237 -19.259 1.00 95.50 97 THR A O 1
ATOM 832 N N . LEU A 1 98 ? 0.307 -0.679 -17.472 1.00 94.81 98 LEU A N 1
ATOM 833 C CA . LEU A 1 98 ? 1.547 -1.262 -17.951 1.00 94.81 98 LEU A CA 1
ATOM 834 C C . LEU A 1 98 ? 1.730 -2.704 -17.525 1.00 94.81 98 LEU A C 1
ATOM 836 O O . LEU A 1 98 ? 2.540 -3.353 -18.164 1.00 94.81 98 LEU A O 1
ATOM 840 N N . PHE A 1 99 ? 1.039 -3.252 -16.544 1.00 95.00 99 PHE A N 1
ATOM 841 C CA . PHE A 1 99 ? 1.240 -4.648 -16.169 1.00 95.00 99 PHE A CA 1
ATOM 842 C C . PHE A 1 99 ? -0.084 -5.374 -15.991 1.00 95.00 99 PHE A C 1
ATOM 844 O O . PHE A 1 99 ? -1.111 -4.765 -15.699 1.00 95.00 99 PHE A O 1
ATOM 851 N N . ASP A 1 100 ? -0.043 -6.679 -16.235 1.00 94.50 100 ASP A N 1
ATOM 852 C CA . ASP A 1 100 ? -1.094 -7.589 -15.813 1.00 94.50 100 ASP A CA 1
ATOM 853 C C . ASP A 1 100 ? -0.836 -7.905 -14.335 1.00 94.50 100 ASP A C 1
ATOM 855 O O . ASP A 1 100 ? 0.277 -8.284 -13.969 1.00 94.50 100 ASP A O 1
ATOM 859 N N . TRP A 1 101 ? -1.867 -7.757 -13.512 1.00 92.75 101 TRP A N 1
ATOM 860 C CA . TRP A 1 101 ? -1.810 -7.956 -12.067 1.00 92.75 101 TRP A CA 1
ATOM 861 C C . TRP A 1 101 ? -2.765 -9.075 -11.665 1.00 92.75 101 TRP A C 1
ATOM 863 O O . TRP A 1 101 ? -3.812 -9.260 -12.295 1.00 92.75 101 TRP A O 1
ATOM 873 N N . ASP A 1 102 ? -2.413 -9.818 -10.629 1.00 89.62 102 ASP A N 1
ATOM 874 C CA . ASP A 1 102 ? -3.291 -10.775 -9.964 1.00 89.62 102 ASP A CA 1
ATOM 875 C C . ASP A 1 102 ? -3.464 -10.399 -8.488 1.00 89.62 102 ASP A C 1
ATOM 877 O O . ASP A 1 102 ? -2.977 -9.370 -8.028 1.00 89.62 102 ASP A O 1
ATOM 881 N N . GLU A 1 103 ? -4.244 -11.200 -7.766 1.00 88.44 103 GLU A N 1
ATOM 882 C CA . GLU A 1 103 ? -4.609 -10.914 -6.381 1.00 88.44 103 GLU A CA 1
ATOM 883 C C . GLU A 1 103 ? -3.403 -10.823 -5.434 1.00 88.44 103 GLU A C 1
ATOM 885 O O . GLU A 1 103 ? -3.478 -10.066 -4.467 1.00 88.44 103 GLU A O 1
ATOM 890 N N . SER A 1 104 ? -2.321 -11.571 -5.691 1.00 84.62 104 SER A N 1
ATOM 891 C CA . SER A 1 104 ? -1.165 -11.604 -4.789 1.00 84.62 104 SER A CA 1
ATOM 892 C C . SER A 1 104 ? -0.340 -10.324 -4.845 1.00 84.62 104 SER A C 1
ATOM 894 O O . SER A 1 104 ? 0.164 -9.910 -3.810 1.00 84.62 104 SER A O 1
ATOM 896 N N . ASP A 1 105 ? -0.278 -9.672 -6.009 1.00 87.81 105 ASP A N 1
ATOM 897 C CA . ASP A 1 105 ? 0.679 -8.582 -6.246 1.00 87.81 105 ASP A CA 1
ATOM 898 C C . ASP A 1 105 ? -0.029 -7.227 -6.463 1.00 87.81 105 ASP A C 1
ATOM 900 O O . ASP A 1 105 ? 0.586 -6.165 -6.499 1.00 87.81 105 ASP A O 1
ATOM 904 N N . ILE A 1 106 ? -1.358 -7.212 -6.647 1.00 93.19 106 ILE A N 1
ATOM 905 C CA . ILE A 1 106 ? -2.105 -5.959 -6.874 1.00 93.19 106 ILE A CA 1
ATOM 906 C C . ILE A 1 106 ? -2.085 -5.034 -5.649 1.00 93.19 106 ILE A C 1
ATOM 908 O O . ILE A 1 106 ? -2.260 -3.816 -5.786 1.00 93.19 106 ILE A O 1
ATOM 912 N N . ALA A 1 107 ? -1.893 -5.604 -4.456 1.00 93.94 107 ALA A N 1
ATOM 913 C CA . ALA A 1 107 ? -1.859 -4.864 -3.204 1.00 93.94 107 ALA A CA 1
ATOM 914 C C . ALA A 1 107 ? -0.754 -3.799 -3.211 1.00 93.94 107 ALA A C 1
ATOM 916 O O . ALA A 1 107 ? -1.036 -2.665 -2.822 1.00 93.94 107 ALA A O 1
ATOM 917 N N . ASP A 1 108 ? 0.410 -4.111 -3.783 1.00 91.81 108 ASP A N 1
ATOM 918 C CA . ASP A 1 108 ? 1.589 -3.235 -3.873 1.00 91.81 108 ASP A CA 1
ATOM 919 C C . ASP A 1 108 ? 1.297 -1.933 -4.633 1.00 91.81 108 ASP A C 1
ATOM 921 O O . ASP A 1 108 ? 1.923 -0.899 -4.420 1.00 91.81 108 ASP A O 1
ATOM 925 N N . ILE A 1 109 ? 0.277 -1.934 -5.498 1.00 96.06 109 ILE A N 1
ATOM 926 C CA . ILE A 1 109 ? -0.159 -0.741 -6.233 1.00 96.06 109 ILE A CA 1
ATOM 927 C C . ILE A 1 109 ? -1.390 -0.099 -5.604 1.00 96.06 109 ILE A C 1
ATOM 929 O O . ILE A 1 109 ? -1.522 1.131 -5.558 1.00 96.06 109 ILE A O 1
ATOM 933 N N . TYR A 1 110 ? -2.343 -0.915 -5.161 1.00 97.56 110 TYR A N 1
ATOM 934 C CA . TYR A 1 110 ? -3.614 -0.418 -4.656 1.00 97.56 110 TYR A CA 1
ATOM 935 C C . TYR A 1 110 ? -3.484 0.220 -3.271 1.00 97.56 110 TYR A C 1
ATOM 937 O O . TYR A 1 110 ? -4.145 1.235 -3.029 1.00 97.56 110 TYR A O 1
ATOM 945 N N . PHE A 1 111 ? -2.606 -0.282 -2.399 1.00 96.19 111 PHE A N 1
ATOM 946 C CA . PHE A 1 111 ? -2.371 0.318 -1.085 1.00 96.19 111 PHE A CA 1
ATOM 947 C C . PHE A 1 111 ? -1.797 1.735 -1.168 1.00 96.19 111 PHE A C 1
ATOM 949 O O . PHE A 1 111 ? -2.457 2.652 -0.659 1.00 96.19 111 PHE A O 1
ATOM 956 N N . PRO A 1 112 ? -0.664 1.976 -1.861 1.00 96.81 112 PRO A N 1
ATOM 957 C CA . PRO A 1 112 ? -0.118 3.325 -1.993 1.00 96.81 112 PRO A CA 1
ATOM 958 C C . PRO A 1 112 ? -1.114 4.288 -2.642 1.00 96.81 112 PRO A C 1
ATOM 960 O O . PRO A 1 112 ? -1.254 5.441 -2.229 1.00 96.81 112 PRO A O 1
ATOM 963 N N . LYS A 1 113 ? -1.891 3.813 -3.626 1.00 98.31 113 LYS A N 1
ATOM 964 C CA . LYS A 1 113 ? -2.955 4.607 -4.253 1.00 98.31 113 LYS A CA 1
ATOM 965 C C . LYS A 1 113 ? -4.052 5.000 -3.255 1.00 98.31 113 LYS A C 1
ATOM 967 O O . LYS A 1 113 ? -4.448 6.168 -3.223 1.00 98.31 113 LYS A O 1
ATOM 972 N N . ALA A 1 114 ? -4.546 4.062 -2.448 1.00 98.19 114 ALA A N 1
ATOM 973 C CA . ALA A 1 114 ? -5.558 4.327 -1.425 1.00 98.19 114 ALA A CA 1
ATOM 974 C C . ALA A 1 114 ? -5.046 5.285 -0.332 1.00 98.19 114 ALA A C 1
ATOM 976 O O . ALA A 1 114 ? -5.764 6.220 0.055 1.00 98.19 114 ALA A O 1
ATOM 977 N N . SER A 1 115 ? -3.798 5.093 0.116 1.00 96.88 115 SER A N 1
ATOM 978 C CA . SER A 1 115 ? -3.118 5.983 1.067 1.00 96.88 115 SER A CA 1
ATOM 979 C C . SER A 1 115 ? -3.021 7.402 0.501 1.00 96.88 115 SER A C 1
ATOM 981 O O . SER A 1 115 ? -3.553 8.351 1.086 1.00 96.88 115 SER A O 1
ATOM 983 N N . ALA A 1 116 ? -2.484 7.551 -0.714 1.00 98.31 116 ALA A N 1
ATOM 984 C CA . ALA A 1 116 ? -2.331 8.839 -1.386 1.00 98.31 116 ALA A CA 1
ATOM 985 C C . ALA A 1 116 ? -3.665 9.584 -1.580 1.00 98.31 116 ALA A C 1
ATOM 987 O O . ALA A 1 116 ? -3.721 10.802 -1.385 1.00 98.31 116 ALA A O 1
ATOM 988 N N . LEU A 1 117 ? -4.758 8.885 -1.920 1.00 98.56 117 LEU A N 1
ATOM 989 C CA . LEU A 1 117 ? -6.096 9.493 -1.987 1.00 98.56 117 LEU A CA 1
ATOM 990 C C . LEU A 1 117 ? -6.514 10.074 -0.628 1.00 98.56 117 LEU A C 1
ATOM 992 O O . LEU A 1 117 ? -6.979 11.215 -0.562 1.00 98.56 117 LEU A O 1
ATOM 996 N N . SER A 1 118 ? -6.321 9.316 0.453 1.00 96.38 118 SER A N 1
ATOM 997 C CA . SER A 1 118 ? -6.662 9.752 1.812 1.00 96.38 118 SER A CA 1
ATOM 998 C C . SER A 1 118 ? -5.809 10.943 2.266 1.00 96.38 118 SER A C 1
ATOM 1000 O O . SER A 1 118 ? -6.342 11.930 2.773 1.00 96.38 118 SER A O 1
ATOM 1002 N N . LEU A 1 119 ? -4.498 10.911 2.013 1.00 95.88 119 LEU A N 1
ATOM 1003 C CA . LEU A 1 119 ? -3.561 11.984 2.376 1.00 95.88 119 LEU A CA 1
ATOM 1004 C C . LEU A 1 119 ? -3.810 13.281 1.586 1.00 95.88 119 LEU A C 1
ATOM 1006 O O . LEU A 1 119 ? -3.574 14.383 2.086 1.00 95.88 119 LEU A O 1
ATOM 1010 N N . LEU A 1 120 ? -4.393 13.179 0.389 1.00 97.25 120 LEU A N 1
ATOM 1011 C CA . LEU A 1 120 ? -4.897 14.318 -0.388 1.00 97.25 120 LEU A CA 1
ATOM 1012 C C . LEU A 1 120 ? -6.298 14.792 0.039 1.00 97.25 120 LEU A C 1
ATOM 1014 O O . LEU A 1 120 ? -6.870 15.669 -0.611 1.00 97.25 120 LEU A O 1
ATOM 1018 N N . ASN A 1 121 ? -6.860 14.257 1.127 1.00 95.81 121 ASN A N 1
ATOM 1019 C CA . ASN A 1 121 ? -8.226 14.513 1.600 1.00 95.81 121 ASN A CA 1
ATOM 1020 C C . ASN A 1 121 ? -9.326 14.118 0.596 1.00 95.81 121 ASN A C 1
ATOM 1022 O O . ASN A 1 121 ? -10.457 14.612 0.673 1.00 95.81 121 ASN A O 1
ATOM 1026 N N . ARG A 1 122 ? -9.037 13.207 -0.339 1.00 97.38 122 ARG A N 1
ATOM 1027 C CA . ARG A 1 122 ? -10.001 12.649 -1.304 1.00 97.38 122 ARG A CA 1
ATOM 1028 C C . ARG A 1 122 ? -10.686 11.409 -0.716 1.00 97.38 122 ARG A C 1
ATOM 1030 O O . ARG A 1 122 ? -10.841 10.394 -1.380 1.00 97.38 122 ARG A O 1
ATOM 1037 N N . ASN A 1 123 ? -11.127 11.489 0.540 1.00 95.81 123 ASN A N 1
ATOM 1038 C CA . ASN A 1 123 ? -11.498 10.306 1.333 1.00 95.81 123 ASN A CA 1
ATOM 1039 C C . ASN A 1 123 ? -12.700 9.536 0.777 1.00 95.81 123 ASN A C 1
ATOM 1041 O O . ASN A 1 123 ? -12.722 8.315 0.841 1.00 95.81 123 ASN A O 1
ATOM 1045 N N . LYS A 1 124 ? -13.682 10.231 0.187 1.00 95.88 124 LYS A N 1
ATOM 1046 C CA . LYS A 1 124 ? -14.818 9.568 -0.477 1.00 95.88 124 LYS A CA 1
ATOM 1047 C C . LYS A 1 124 ? -14.362 8.699 -1.641 1.00 95.88 124 LYS A C 1
ATOM 1049 O O . LYS A 1 124 ? -14.805 7.569 -1.774 1.00 95.88 124 LYS A O 1
ATOM 1054 N N . GLU A 1 125 ? -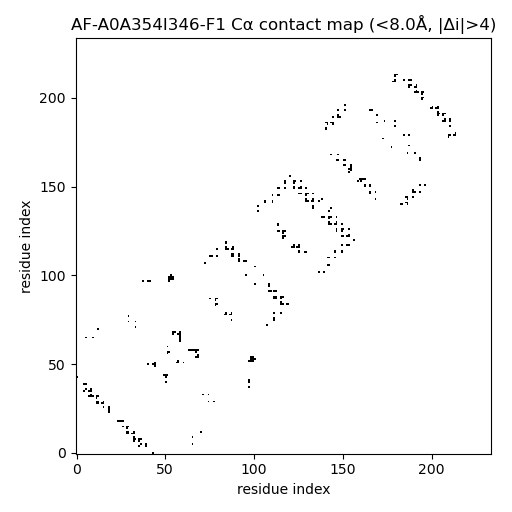13.442 9.224 -2.441 1.00 97.88 125 GLU A N 1
ATOM 1055 C CA . GLU A 1 125 ? -12.858 8.490 -3.557 1.00 97.88 125 GLU A CA 1
ATOM 1056 C C . GLU A 1 125 ? -11.984 7.334 -3.066 1.00 97.88 125 GLU A C 1
ATOM 1058 O O . GLU A 1 125 ? -12.037 6.259 -3.650 1.00 97.88 125 GLU A O 1
ATOM 1063 N N . ALA A 1 126 ? -11.240 7.517 -1.967 1.00 98.38 126 ALA A N 1
ATOM 1064 C CA . ALA A 1 126 ? -10.485 6.435 -1.335 1.00 98.38 126 ALA A CA 1
ATOM 1065 C C . ALA A 1 126 ? -11.406 5.283 -0.897 1.00 98.38 126 ALA A C 1
ATOM 1067 O O . ALA A 1 126 ? -11.136 4.130 -1.215 1.00 98.38 126 ALA A O 1
ATOM 1068 N N . VAL A 1 127 ? -12.525 5.587 -0.230 1.00 98.12 127 VAL A N 1
ATOM 1069 C CA . VAL A 1 127 ? -13.502 4.573 0.199 1.00 98.12 127 VAL A CA 1
ATOM 1070 C C . VAL A 1 127 ? -14.158 3.885 -0.997 1.00 98.12 127 VAL A C 1
ATOM 1072 O O . VAL A 1 127 ? -14.239 2.660 -1.016 1.00 98.12 127 VAL A O 1
ATOM 1075 N N . GLU A 1 128 ? -14.591 4.638 -2.012 1.00 98.31 128 GLU A N 1
ATOM 1076 C CA . GLU A 1 128 ? -15.168 4.069 -3.239 1.00 98.31 128 GLU A CA 1
ATOM 1077 C C . GLU A 1 128 ? -14.174 3.148 -3.962 1.00 98.31 128 GLU A C 1
ATOM 1079 O O . GLU A 1 128 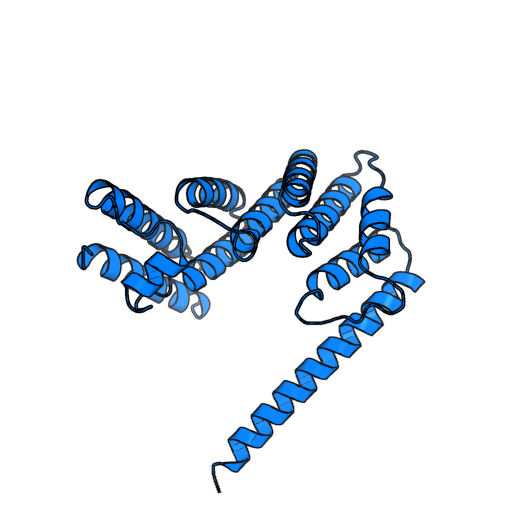? -14.546 2.056 -4.397 1.00 98.31 128 GLU A O 1
ATOM 1084 N N . PHE A 1 129 ? -12.906 3.558 -4.043 1.00 98.56 129 PHE A N 1
ATOM 1085 C CA . PHE A 1 129 ? -11.828 2.771 -4.632 1.00 98.56 129 PHE A CA 1
ATOM 1086 C C . PHE A 1 129 ? -11.563 1.477 -3.851 1.00 98.56 129 PHE A C 1
ATOM 1088 O O . PHE A 1 129 ? -11.608 0.399 -4.440 1.00 98.56 129 PHE A O 1
ATOM 1095 N N . CYS A 1 130 ? -11.358 1.553 -2.532 1.00 98.56 130 CYS A N 1
ATOM 1096 C CA . CYS A 1 130 ? -11.107 0.371 -1.702 1.00 98.56 130 CYS A CA 1
ATOM 1097 C C . CYS A 1 130 ? -12.314 -0.580 -1.669 1.00 98.56 130 CYS A C 1
ATOM 1099 O O . CYS A 1 130 ? -12.151 -1.797 -1.637 1.00 98.56 130 CYS A O 1
ATOM 1101 N N . GLN A 1 131 ? -13.538 -0.049 -1.724 1.00 98.31 131 GLN A N 1
ATOM 1102 C CA . GLN A 1 131 ? -14.739 -0.876 -1.798 1.00 98.31 131 GLN A CA 1
ATOM 1103 C C . GLN A 1 131 ? -14.824 -1.634 -3.126 1.00 98.31 131 GLN A C 1
ATOM 1105 O O . GLN A 1 131 ? -15.226 -2.797 -3.134 1.00 98.31 131 GLN A O 1
ATOM 1110 N N . ALA A 1 132 ? -14.461 -0.993 -4.242 1.00 98.19 132 ALA A N 1
ATOM 1111 C CA . ALA A 1 132 ? -14.368 -1.664 -5.535 1.00 98.19 132 ALA A CA 1
ATOM 1112 C C . ALA A 1 132 ? -13.284 -2.750 -5.516 1.00 98.19 132 ALA A C 1
ATOM 1114 O O . ALA A 1 132 ? -13.558 -3.871 -5.930 1.00 98.19 132 ALA A O 1
ATOM 1115 N N . TRP A 1 133 ? -12.115 -2.453 -4.938 1.00 97.81 133 TRP A N 1
ATOM 1116 C CA . TRP A 1 133 ? -11.043 -3.430 -4.753 1.00 97.81 133 TRP A CA 1
ATOM 1117 C C . TRP A 1 133 ? -11.523 -4.673 -3.984 1.00 97.81 133 TRP A C 1
ATOM 1119 O O . TRP A 1 133 ? -11.384 -5.792 -4.475 1.00 97.81 133 TRP A O 1
ATOM 1129 N N . LEU A 1 134 ? -12.170 -4.494 -2.830 1.00 97.31 134 LEU A N 1
ATOM 1130 C CA . LEU A 1 134 ? -12.699 -5.613 -2.044 1.00 97.31 134 LEU A CA 1
ATOM 1131 C C . LEU A 1 134 ? -13.793 -6.407 -2.783 1.00 97.31 134 LEU A C 1
ATOM 1133 O O . LEU A 1 134 ? -13.955 -7.602 -2.548 1.00 97.31 134 LEU A O 1
ATOM 1137 N N . ASN A 1 135 ? -14.556 -5.767 -3.673 1.00 97.12 135 ASN A N 1
ATOM 1138 C CA . ASN A 1 135 ? -15.557 -6.465 -4.484 1.00 97.12 135 ASN A CA 1
ATOM 1139 C C . ASN A 1 135 ? -14.917 -7.338 -5.572 1.00 97.12 135 ASN A C 1
ATOM 1141 O O . ASN A 1 135 ? -15.466 -8.395 -5.887 1.00 97.12 135 ASN A O 1
ATOM 1145 N N . ASP A 1 136 ? -13.794 -6.895 -6.139 1.00 95.81 136 ASP A N 1
ATOM 1146 C CA . ASP A 1 136 ? -13.047 -7.650 -7.147 1.00 95.81 136 ASP A CA 1
ATOM 1147 C C . ASP A 1 136 ? -12.292 -8.834 -6.517 1.00 95.81 136 ASP A C 1
ATOM 1149 O O . ASP A 1 136 ? -12.259 -9.913 -7.112 1.00 95.81 136 ASP A O 1
ATOM 1153 N N . TYR A 1 137 ? -11.786 -8.671 -5.285 1.00 95.25 137 TYR A N 1
ATOM 1154 C CA . TYR A 1 137 ? -11.115 -9.727 -4.511 1.00 95.25 137 TYR A CA 1
ATOM 1155 C C . TYR A 1 137 ? -11.734 -9.907 -3.109 1.00 95.25 137 TYR A C 1
ATOM 1157 O O . TYR A 1 137 ? -11.174 -9.460 -2.101 1.00 95.25 137 TYR A O 1
ATOM 1165 N N . PRO A 1 138 ? -12.912 -10.555 -3.004 1.00 93.88 138 PRO A N 1
ATOM 1166 C CA . PRO A 1 138 ? -13.566 -10.773 -1.718 1.00 93.88 138 PRO A CA 1
ATOM 1167 C C . PRO A 1 138 ? -12.734 -11.679 -0.809 1.00 93.88 138 PRO A C 1
ATOM 1169 O O . PRO A 1 138 ? -12.385 -12.792 -1.193 1.00 93.88 138 PRO A O 1
ATOM 1172 N N . GLY A 1 139 ? -12.491 -11.242 0.427 1.00 91.44 139 GLY A N 1
ATOM 1173 C CA . GLY A 1 139 ? -11.665 -11.988 1.384 1.00 91.44 139 GLY A CA 1
ATOM 1174 C C . GLY A 1 139 ? -10.207 -11.541 1.431 1.00 91.44 139 GLY A C 1
ATOM 1175 O O . GLY A 1 139 ? -9.496 -11.938 2.350 1.00 91.44 139 GLY A O 1
ATOM 1176 N N . ASN A 1 140 ? -9.774 -10.694 0.495 1.00 94.56 140 ASN A N 1
ATOM 1177 C CA . ASN A 1 140 ? -8.419 -10.170 0.464 1.00 94.56 140 ASN A CA 1
ATOM 1178 C C . ASN A 1 140 ? -8.167 -9.235 1.661 1.00 94.56 140 ASN A C 1
ATOM 1180 O O . ASN A 1 140 ? -8.785 -8.173 1.778 1.00 94.56 140 ASN A O 1
ATOM 1184 N N . ILE A 1 141 ? -7.261 -9.639 2.557 1.00 96.38 141 ILE A N 1
ATOM 1185 C CA . ILE A 1 141 ? -6.966 -8.915 3.803 1.00 96.38 141 ILE A CA 1
ATOM 1186 C C . ILE A 1 141 ? -6.437 -7.509 3.516 1.00 96.38 141 ILE A C 1
ATOM 1188 O O . ILE A 1 141 ? -6.839 -6.559 4.187 1.00 96.38 141 ILE A O 1
ATOM 1192 N N . PHE A 1 142 ? -5.623 -7.348 2.473 1.00 96.44 142 PHE A N 1
ATOM 1193 C CA . PHE A 1 142 ? -5.093 -6.052 2.062 1.00 96.44 142 PHE A CA 1
ATOM 1194 C C . PHE A 1 142 ? -6.221 -5.082 1.667 1.00 96.44 142 PHE A C 1
ATOM 1196 O O . PHE A 1 142 ? -6.291 -3.962 2.179 1.00 96.44 142 PHE A O 1
ATOM 1203 N N . ALA A 1 143 ? -7.180 -5.537 0.857 1.00 97.38 143 ALA A N 1
ATOM 1204 C CA . ALA A 1 143 ? -8.340 -4.741 0.458 1.00 97.38 143 ALA A CA 1
ATOM 1205 C C . ALA A 1 143 ? -9.233 -4.346 1.649 1.00 97.38 143 ALA A C 1
ATOM 1207 O O . ALA A 1 143 ? -9.680 -3.198 1.742 1.00 97.38 143 ALA A O 1
ATOM 1208 N N . VAL A 1 144 ? -9.484 -5.279 2.578 1.00 98.12 144 VAL A N 1
ATOM 1209 C CA . VAL A 1 144 ? -10.258 -5.017 3.808 1.00 98.12 144 VAL A CA 1
ATOM 1210 C C . VAL A 1 144 ? -9.566 -3.952 4.655 1.00 98.12 144 VAL A C 1
ATOM 1212 O O . VAL A 1 144 ? -10.194 -2.971 5.059 1.00 98.12 144 VAL A O 1
ATOM 1215 N N . THR A 1 145 ? -8.267 -4.116 4.883 1.00 98.38 145 THR A N 1
ATOM 1216 C CA . THR A 1 145 ? -7.439 -3.202 5.671 1.00 98.38 145 THR A CA 1
ATOM 1217 C C . THR A 1 145 ? -7.411 -1.801 5.056 1.00 98.38 145 THR A C 1
ATOM 1219 O O . THR A 1 145 ? -7.695 -0.817 5.745 1.00 98.38 145 THR A O 1
ATOM 1222 N N . ALA A 1 146 ? -7.166 -1.687 3.746 1.00 98.31 146 ALA A N 1
ATOM 1223 C CA . ALA A 1 146 ? -7.171 -0.410 3.033 1.00 98.31 146 ALA A CA 1
ATOM 1224 C C . ALA A 1 146 ? -8.532 0.302 3.124 1.00 98.31 146 ALA A C 1
ATOM 1226 O O . ALA A 1 146 ? -8.598 1.525 3.292 1.00 98.31 146 ALA A O 1
ATOM 1227 N N . LEU A 1 147 ? -9.633 -0.452 3.050 1.00 98.62 147 LEU A N 1
ATOM 1228 C CA . LEU A 1 147 ? -10.984 0.085 3.196 1.00 98.62 147 LEU A CA 1
ATOM 1229 C C . LEU A 1 147 ? -11.242 0.613 4.614 1.00 98.62 147 LEU A C 1
ATOM 1231 O O . LEU A 1 147 ? -11.782 1.711 4.760 1.00 98.62 147 LEU A O 1
ATOM 1235 N N . ILE A 1 148 ? -10.818 -0.113 5.653 1.00 98.56 148 ILE A N 1
ATOM 1236 C CA . ILE A 1 148 ? -10.935 0.336 7.049 1.00 98.56 148 ILE A CA 1
ATOM 1237 C C . ILE A 1 148 ? -10.174 1.650 7.254 1.00 98.56 148 ILE A C 1
ATOM 1239 O O . ILE A 1 148 ? -10.749 2.611 7.773 1.00 98.56 148 ILE A O 1
ATOM 1243 N N . TYR A 1 149 ? -8.922 1.744 6.791 1.00 98.44 149 TYR A N 1
ATOM 1244 C CA . TYR A 1 149 ? -8.153 2.990 6.871 1.00 98.44 149 TYR A CA 1
ATOM 1245 C C . TYR A 1 149 ? -8.841 4.147 6.137 1.00 98.44 149 TYR A C 1
ATOM 1247 O O . TYR A 1 149 ? -8.960 5.245 6.691 1.00 98.44 149 TYR A O 1
ATOM 1255 N N . ALA A 1 150 ? -9.356 3.913 4.927 1.00 98.19 150 ALA A N 1
ATOM 1256 C CA . ALA A 1 150 ? -10.078 4.928 4.163 1.00 98.19 150 ALA A CA 1
ATOM 1257 C C . ALA A 1 150 ? -11.340 5.421 4.902 1.00 98.19 150 ALA A C 1
ATOM 1259 O O . ALA A 1 150 ? -11.577 6.631 4.977 1.00 98.19 150 ALA A O 1
ATOM 1260 N N . MET A 1 151 ? -12.113 4.515 5.515 1.00 98.19 151 MET A N 1
ATOM 1261 C CA . MET A 1 151 ? -13.299 4.860 6.312 1.00 98.19 151 MET A CA 1
ATOM 1262 C C . MET A 1 151 ? -12.940 5.656 7.575 1.00 98.19 151 MET A C 1
ATOM 1264 O O . MET A 1 151 ? -13.604 6.647 7.886 1.00 98.19 151 MET A O 1
ATOM 1268 N N . ILE A 1 152 ? -11.865 5.281 8.278 1.00 97.75 152 ILE A N 1
ATOM 1269 C CA . ILE A 1 152 ? -11.345 6.027 9.437 1.00 97.75 152 ILE A CA 1
ATOM 1270 C C . ILE A 1 152 ? -10.954 7.448 9.028 1.00 97.75 152 ILE A C 1
ATOM 1272 O O . ILE A 1 152 ? -11.333 8.412 9.699 1.00 97.75 152 ILE A O 1
ATOM 1276 N N . ASN A 1 153 ? -10.224 7.601 7.922 1.00 96.38 153 ASN A N 1
ATOM 1277 C CA . ASN A 1 153 ? -9.825 8.912 7.416 1.00 96.38 153 ASN A CA 1
ATOM 1278 C C . ASN A 1 153 ? -11.044 9.747 7.011 1.00 96.38 153 ASN A C 1
ATOM 1280 O O . ASN A 1 153 ? -11.128 10.931 7.345 1.00 96.38 153 ASN A O 1
ATOM 1284 N N . GLN A 1 154 ? -12.033 9.147 6.345 1.00 95.81 154 GLN A N 1
ATOM 1285 C CA . GLN A 1 154 ? -13.289 9.825 6.025 1.00 95.81 154 GLN A CA 1
ATOM 1286 C C . GLN A 1 154 ? -14.010 10.321 7.287 1.00 95.81 154 GLN A C 1
ATOM 1288 O O . GLN A 1 154 ? -14.363 11.499 7.355 1.00 95.81 154 GLN A O 1
ATOM 1293 N N . TYR A 1 155 ? -14.148 9.467 8.304 1.00 95.19 155 TYR A N 1
ATOM 1294 C CA . TYR A 1 155 ? -14.742 9.821 9.594 1.00 95.19 155 TYR A CA 1
ATOM 1295 C C . TYR A 1 155 ? -14.011 10.988 10.272 1.00 95.19 155 TYR A C 1
ATOM 1297 O O . TYR A 1 155 ? -14.641 11.961 10.697 1.00 95.19 155 TYR A O 1
ATOM 1305 N N . LYS A 1 156 ? -12.673 10.934 10.329 1.00 94.06 156 LYS A N 1
ATOM 1306 C CA . LYS A 1 156 ? -11.833 11.981 10.938 1.00 94.06 156 LYS A CA 1
ATOM 1307 C C . LYS A 1 156 ? -11.974 13.337 10.241 1.00 94.06 156 LYS A C 1
ATOM 1309 O O . LYS A 1 156 ? -11.839 14.366 10.901 1.00 94.06 156 LYS A O 1
ATOM 1314 N N . ASN A 1 157 ? -12.334 13.359 8.956 1.00 89.25 157 ASN A N 1
ATOM 1315 C CA . ASN A 1 157 ? -12.622 14.595 8.224 1.00 89.25 157 ASN A CA 1
ATOM 1316 C C . ASN A 1 157 ? -13.958 15.259 8.611 1.00 89.25 157 ASN A C 1
ATOM 1318 O O . ASN A 1 157 ? -14.262 16.349 8.122 1.00 89.25 157 ASN A O 1
ATOM 1322 N N . GLY A 1 158 ? -14.735 14.660 9.520 1.00 83.56 158 GLY A N 1
ATOM 1323 C CA . GLY A 1 158 ? -15.890 15.299 10.151 1.00 83.56 158 GLY A CA 1
ATOM 1324 C C . GLY A 1 158 ? -17.103 15.449 9.234 1.00 83.56 158 GLY A C 1
ATOM 1325 O O . GLY A 1 158 ? -17.951 16.307 9.479 1.00 83.56 158 GLY A O 1
ATOM 1326 N N . ASP A 1 159 ? -17.209 14.631 8.184 1.00 80.38 159 ASP A N 1
ATOM 1327 C CA . ASP A 1 159 ? -18.315 14.681 7.220 1.00 80.38 159 ASP A CA 1
ATOM 1328 C C . ASP A 1 159 ? -19.609 13.999 7.716 1.00 80.38 159 ASP A C 1
ATOM 1330 O O . ASP A 1 159 ? -20.614 13.982 7.005 1.00 80.38 159 ASP A O 1
ATOM 1334 N N . GLY A 1 160 ? -19.599 13.486 8.952 1.00 79.25 160 GLY A N 1
ATOM 1335 C CA . GLY A 1 160 ? -20.734 12.821 9.592 1.00 79.25 160 GLY A CA 1
ATOM 1336 C C . GLY A 1 160 ? -20.927 11.360 9.179 1.00 79.25 160 GLY A C 1
ATOM 1337 O O . GLY A 1 160 ? -21.957 10.781 9.523 1.00 79.25 160 GLY A O 1
ATOM 1338 N N . THR A 1 161 ? -19.975 10.769 8.450 1.00 88.50 161 THR A N 1
ATOM 1339 C CA . THR A 1 161 ? -19.988 9.340 8.098 1.00 88.50 161 THR A CA 1
ATOM 1340 C C . THR A 1 161 ? -19.914 8.477 9.359 1.00 88.50 161 THR A C 1
ATOM 1342 O O . THR A 1 161 ? -19.221 8.830 10.306 1.00 88.50 161 THR A O 1
ATOM 1345 N N . SER A 1 162 ? -20.651 7.363 9.399 1.00 91.44 162 SER A N 1
ATOM 1346 C CA . SER A 1 162 ? -20.565 6.394 10.499 1.00 91.44 162 SER A CA 1
ATOM 1347 C C . SER A 1 162 ? -19.414 5.415 10.273 1.00 91.44 162 SER A C 1
ATOM 1349 O O . SER A 1 162 ? -19.058 5.114 9.137 1.00 91.44 162 SER A O 1
ATOM 1351 N N . LEU A 1 163 ? -18.875 4.880 11.364 1.00 96.25 163 LEU A N 1
ATOM 1352 C CA . LEU A 1 163 ? -17.841 3.849 11.366 1.00 96.25 163 LEU A CA 1
ATOM 1353 C C . LEU A 1 163 ? -18.405 2.424 11.535 1.00 96.25 163 LEU A C 1
ATOM 1355 O O . LEU A 1 163 ? -17.637 1.478 11.693 1.00 96.25 163 LEU A O 1
ATOM 1359 N N . ASP A 1 164 ? -19.730 2.255 11.465 1.00 96.62 164 ASP A N 1
ATOM 1360 C CA . ASP A 1 164 ? -20.395 0.953 11.632 1.00 96.62 164 ASP A CA 1
ATOM 1361 C C . ASP A 1 164 ? -19.914 -0.087 10.608 1.00 96.62 164 ASP A C 1
ATOM 1363 O O . ASP A 1 164 ? -19.602 -1.211 10.981 1.00 96.62 164 ASP A O 1
ATOM 1367 N N . SER A 1 165 ? -19.756 0.289 9.335 1.00 96.44 165 SER A N 1
ATOM 1368 C CA . SER A 1 165 ? -19.272 -0.645 8.306 1.00 96.44 165 SER A CA 1
ATOM 1369 C C . SER A 1 165 ? -17.820 -1.079 8.527 1.00 96.44 165 SER A C 1
ATOM 1371 O O . SER A 1 165 ? -17.481 -2.230 8.269 1.00 96.44 165 SER A O 1
ATOM 1373 N N . ALA A 1 166 ? -16.963 -0.194 9.049 1.00 97.88 166 ALA A N 1
ATOM 1374 C CA . ALA A 1 166 ? -15.596 -0.565 9.416 1.00 97.88 166 ALA A CA 1
ATOM 1375 C C . ALA A 1 166 ? -15.587 -1.534 10.610 1.00 97.88 166 ALA A C 1
ATOM 1377 O O . ALA A 1 166 ? -14.826 -2.499 10.606 1.00 97.88 166 ALA A O 1
ATOM 1378 N N . ARG A 1 167 ? -16.480 -1.334 11.592 1.00 98.25 167 ARG A N 1
ATOM 1379 C CA . ARG A 1 167 ? -16.683 -2.282 12.697 1.00 98.25 167 ARG A CA 1
ATOM 1380 C C . ARG A 1 167 ? -17.122 -3.653 12.191 1.00 98.25 167 ARG A C 1
ATOM 1382 O O . ARG A 1 167 ? -16.535 -4.645 12.597 1.00 98.25 167 ARG A O 1
ATOM 1389 N N . GLU A 1 168 ? -18.129 -3.703 11.322 1.00 97.88 168 GLU A N 1
ATOM 1390 C CA . GLU A 1 168 ? -18.648 -4.958 10.762 1.00 97.88 168 GLU A CA 1
ATOM 1391 C C . GLU A 1 168 ? -17.554 -5.740 10.025 1.00 97.88 168 GLU A C 1
ATOM 1393 O O . GLU A 1 168 ? -17.457 -6.954 10.189 1.00 97.88 168 GLU A O 1
ATOM 1398 N N . LEU A 1 169 ? -16.690 -5.051 9.269 1.00 97.94 169 LEU A N 1
ATOM 1399 C CA . LEU A 1 169 ? -15.529 -5.671 8.630 1.00 97.94 169 LEU A CA 1
ATOM 1400 C C . LEU A 1 169 ? -14.541 -6.220 9.664 1.00 97.94 169 LEU A C 1
ATOM 1402 O O . LEU A 1 169 ? -14.161 -7.382 9.580 1.00 97.94 169 LEU A O 1
ATOM 1406 N N . ILE A 1 170 ? -14.156 -5.435 10.671 1.00 98.31 170 ILE A N 1
ATOM 1407 C CA . ILE A 1 170 ? -13.241 -5.905 11.724 1.00 98.31 170 ILE A CA 1
ATOM 1408 C C . ILE A 1 170 ? -13.818 -7.136 12.430 1.00 98.31 170 ILE A C 1
ATOM 1410 O O . ILE A 1 170 ? -13.140 -8.151 12.545 1.00 98.31 170 ILE A O 1
ATOM 1414 N N . GLU A 1 171 ? -15.083 -7.080 12.842 1.00 97.38 171 GLU A N 1
ATOM 1415 C CA . GLU A 1 171 ? -15.767 -8.169 13.546 1.00 97.38 171 GLU A CA 1
ATOM 1416 C C . GLU A 1 171 ? -16.037 -9.386 12.650 1.00 97.38 171 GLU A C 1
ATOM 1418 O O . GLU A 1 171 ? -16.288 -10.467 13.170 1.00 97.38 171 GLU A O 1
ATOM 1423 N N . GLN A 1 172 ? -15.979 -9.254 11.321 1.00 97.31 172 GLN A N 1
ATOM 1424 C CA . GLN A 1 172 ? -16.050 -10.385 10.396 1.00 97.31 172 GLN A CA 1
ATOM 1425 C C . GLN A 1 172 ? -14.728 -11.166 10.354 1.00 97.31 172 GLN A C 1
ATOM 1427 O O . GLN A 1 172 ? -14.756 -12.399 10.363 1.00 97.31 172 GLN A O 1
ATOM 1432 N N . TYR A 1 173 ? -13.588 -10.472 10.310 1.00 97.12 173 TYR A N 1
ATOM 1433 C CA . TYR A 1 173 ? -12.271 -11.085 10.081 1.00 97.12 173 TYR A CA 1
ATOM 1434 C C . TYR A 1 173 ? -11.470 -11.336 11.371 1.00 97.12 173 TYR A C 1
ATOM 1436 O O . TYR A 1 173 ? -10.699 -12.293 11.431 1.00 97.12 173 TYR A O 1
ATOM 1444 N N . ILE A 1 174 ? -11.675 -10.534 12.419 1.00 97.44 174 ILE A N 1
ATOM 1445 C CA . ILE A 1 174 ? -11.027 -10.684 13.729 1.00 97.44 174 ILE A CA 1
ATOM 1446 C C . ILE A 1 174 ? -12.056 -11.211 14.734 1.00 97.44 174 ILE A C 1
ATOM 1448 O O . ILE A 1 174 ? -12.745 -10.458 15.423 1.00 97.44 174 ILE A O 1
ATOM 1452 N N . GLN A 1 175 ? -12.141 -12.536 14.829 1.00 95.69 175 GLN A N 1
ATOM 1453 C CA . GLN A 1 175 ? -12.913 -13.239 15.851 1.00 95.69 175 GLN A CA 1
ATOM 1454 C C . GLN A 1 175 ? -12.113 -13.332 17.166 1.00 95.69 175 GLN A C 1
ATOM 1456 O O . GLN A 1 175 ? -10.906 -13.061 17.186 1.00 95.69 175 GLN A O 1
ATOM 1461 N N . PRO A 1 176 ? -12.748 -13.704 18.295 1.00 91.94 176 PRO A N 1
ATOM 1462 C CA . PRO A 1 176 ? -12.052 -13.851 19.576 1.00 91.94 176 PRO A CA 1
ATOM 1463 C C . PRO A 1 176 ? -10.887 -14.852 19.568 1.00 91.94 176 PRO A C 1
ATOM 1465 O O . PRO A 1 176 ? -9.967 -14.707 20.366 1.00 91.94 176 PRO A O 1
ATOM 1468 N N . ASP A 1 177 ? -10.937 -15.861 18.699 1.00 93.31 177 ASP A N 1
ATOM 1469 C CA . ASP A 1 177 ? -9.918 -16.897 18.508 1.00 93.31 177 ASP A CA 1
ATOM 1470 C C . ASP A 1 177 ? -8.989 -16.634 17.313 1.00 93.31 177 ASP A C 1
ATOM 1472 O O . ASP A 1 177 ? -8.075 -17.420 17.078 1.00 93.31 177 ASP A O 1
ATOM 1476 N N . THR A 1 178 ? -9.183 -15.533 16.576 1.00 95.88 178 THR A N 1
ATOM 1477 C CA . THR A 1 178 ? -8.246 -15.123 15.527 1.00 95.88 178 THR A CA 1
ATOM 1478 C C . THR A 1 178 ? -6.938 -14.656 16.167 1.00 95.88 178 THR A C 1
ATOM 1480 O O . THR A 1 178 ? -6.918 -13.674 16.922 1.00 95.88 178 THR A O 1
ATOM 1483 N N . GLU A 1 179 ? -5.854 -15.354 15.838 1.00 95.56 179 GLU A N 1
ATOM 1484 C CA . GLU A 1 179 ? -4.480 -14.980 16.175 1.00 95.56 179 GLU A CA 1
ATOM 1485 C C . GLU A 1 179 ? -3.933 -13.955 15.165 1.00 95.56 179 GLU A C 1
ATOM 1487 O O . GLU A 1 179 ? -4.331 -13.939 13.996 1.00 95.56 179 GLU A O 1
ATOM 1492 N N . CYS A 1 180 ? -3.042 -13.082 15.643 1.00 97.75 180 CYS A N 1
ATOM 1493 C CA . CYS A 1 180 ? -2.265 -12.175 14.799 1.00 97.75 180 CYS A CA 1
ATOM 1494 C C . CYS A 1 180 ? -1.052 -12.936 14.244 1.00 97.75 180 CYS A C 1
ATOM 1496 O O . CYS A 1 180 ? -0.393 -13.654 14.994 1.00 97.75 180 CYS A O 1
ATOM 1498 N N . THR A 1 181 ? -0.789 -12.799 12.948 1.00 96.19 181 THR A N 1
ATOM 1499 C CA . THR A 1 181 ? 0.233 -13.530 12.177 1.00 96.19 181 THR A CA 1
ATOM 1500 C C . THR A 1 181 ? 0.750 -12.650 11.037 1.00 96.19 181 THR A C 1
ATOM 1502 O O . THR A 1 181 ? 0.092 -11.658 10.728 1.00 96.19 181 THR A O 1
ATOM 1505 N N . ASP A 1 182 ? 1.814 -13.064 10.338 1.00 93.19 182 ASP A N 1
ATOM 1506 C CA . ASP A 1 182 ? 2.354 -12.342 9.166 1.00 93.19 182 ASP A CA 1
ATOM 1507 C C . ASP A 1 182 ? 1.286 -12.048 8.088 1.00 93.19 182 ASP A C 1
ATOM 1509 O O . ASP A 1 182 ? 1.336 -11.031 7.409 1.00 93.19 182 ASP A O 1
ATOM 1513 N N . ASP A 1 183 ? 0.283 -12.922 7.940 1.00 93.19 183 ASP A N 1
ATOM 1514 C CA . ASP A 1 183 ? -0.743 -12.790 6.897 1.00 93.19 183 ASP A CA 1
ATOM 1515 C C . ASP A 1 183 ? -1.822 -11.731 7.213 1.00 93.19 183 ASP A C 1
ATOM 1517 O O . ASP A 1 183 ? -2.633 -11.382 6.347 1.00 93.19 183 ASP A O 1
ATOM 1521 N N . ASN A 1 184 ? -1.935 -11.283 8.470 1.00 96.25 184 ASN A N 1
ATOM 1522 C CA . ASN A 1 184 ? -3.070 -10.469 8.923 1.00 96.25 184 ASN A CA 1
ATOM 1523 C C . ASN A 1 184 ? -2.736 -9.364 9.936 1.00 96.25 184 ASN A C 1
ATOM 1525 O O . ASN A 1 184 ? -3.647 -8.647 10.365 1.00 96.25 184 ASN A O 1
ATOM 1529 N N . ASP A 1 185 ? -1.473 -9.188 10.299 1.00 96.75 185 ASP A N 1
ATOM 1530 C CA . ASP A 1 185 ? -0.985 -8.163 11.224 1.00 96.75 185 ASP A CA 1
ATOM 1531 C C . ASP A 1 185 ? -1.420 -6.740 10.825 1.00 96.75 185 ASP A C 1
ATOM 1533 O O . ASP A 1 185 ? -1.862 -5.947 11.667 1.00 96.75 185 ASP A O 1
ATOM 1537 N N . ILE A 1 186 ? -1.430 -6.437 9.524 1.00 96.38 186 ILE A N 1
ATOM 1538 C CA . ILE A 1 186 ? -1.885 -5.153 8.983 1.00 96.38 186 ILE A CA 1
ATOM 1539 C C . ILE A 1 186 ? -3.355 -4.872 9.324 1.00 96.38 186 ILE A C 1
ATOM 1541 O O . ILE A 1 186 ? -3.735 -3.732 9.605 1.00 96.38 186 ILE A O 1
ATOM 1545 N N . LEU A 1 187 ? -4.193 -5.912 9.368 1.00 98.25 187 LEU A N 1
ATOM 1546 C CA . LEU A 1 187 ? -5.608 -5.790 9.704 1.00 98.25 187 LEU A CA 1
ATOM 1547 C C . LEU A 1 187 ? -5.791 -5.564 11.204 1.00 98.25 187 LEU A C 1
ATOM 1549 O O . LEU A 1 187 ? -6.631 -4.755 11.604 1.00 98.25 187 LEU A O 1
ATOM 1553 N N . PHE A 1 188 ? -4.995 -6.239 12.037 1.00 98.56 188 PHE A N 1
ATOM 1554 C CA . PHE A 1 188 ? -4.974 -5.993 13.479 1.00 98.56 188 PHE A CA 1
ATOM 1555 C C . PHE A 1 188 ? -4.541 -4.558 13.789 1.00 98.56 188 PHE A C 1
ATOM 1557 O O . PHE A 1 188 ? -5.175 -3.887 14.607 1.00 98.56 188 PHE A O 1
ATOM 1564 N N . THR A 1 189 ? -3.541 -4.045 13.078 1.00 98.19 189 THR A N 1
ATOM 1565 C CA . THR A 1 189 ? -3.076 -2.660 13.221 1.00 98.19 189 THR A CA 1
ATOM 1566 C C . THR A 1 189 ? -4.165 -1.657 12.825 1.00 98.19 189 THR A C 1
ATOM 1568 O O . THR A 1 189 ? -4.436 -0.697 13.557 1.00 98.19 189 THR A O 1
ATOM 1571 N N . ALA A 1 190 ? -4.887 -1.909 11.728 1.00 98.44 190 ALA A N 1
ATOM 1572 C CA . ALA A 1 190 ? -6.053 -1.112 11.348 1.00 98.44 190 ALA A CA 1
ATOM 1573 C C . ALA A 1 190 ? -7.188 -1.188 12.386 1.00 98.44 190 ALA A C 1
ATOM 1575 O O . ALA A 1 190 ? -7.819 -0.171 12.690 1.00 98.44 190 ALA A O 1
ATOM 1576 N N . ALA A 1 191 ? -7.431 -2.365 12.972 1.00 98.69 191 ALA A N 1
ATOM 1577 C CA . ALA A 1 191 ? -8.429 -2.558 14.019 1.00 98.69 191 ALA A CA 1
ATOM 1578 C C . ALA A 1 191 ? -8.065 -1.825 15.320 1.00 98.69 191 ALA A C 1
ATOM 1580 O O . ALA A 1 191 ? -8.936 -1.208 15.938 1.00 98.69 191 ALA A O 1
ATOM 1581 N N . SER A 1 192 ? -6.792 -1.820 15.721 1.00 98.62 192 SER A N 1
ATOM 1582 C CA . SER A 1 192 ? -6.332 -1.037 16.873 1.00 98.62 192 SER A CA 1
ATOM 1583 C C . SER A 1 192 ? -6.600 0.455 16.656 1.00 98.62 192 SER A C 1
ATOM 1585 O O . SER A 1 192 ? -7.266 1.094 17.480 1.00 98.62 192 SER A O 1
ATOM 1587 N N . LEU A 1 193 ? -6.216 0.992 15.489 1.00 98.50 193 LEU A N 1
ATOM 1588 C CA . LEU A 1 193 ? -6.490 2.386 15.128 1.00 98.50 193 LEU A CA 1
ATOM 1589 C C . LEU A 1 193 ? -7.994 2.693 15.099 1.00 98.50 193 LEU A C 1
ATOM 1591 O O . LEU A 1 193 ? -8.421 3.785 15.493 1.00 98.50 193 LEU A O 1
ATOM 1595 N N . PHE A 1 194 ? -8.814 1.751 14.631 1.00 98.69 194 PHE A N 1
ATOM 1596 C CA . PHE A 1 194 ? -10.267 1.874 14.644 1.00 98.69 194 PHE A CA 1
ATOM 1597 C C . PHE A 1 194 ? -10.802 2.048 16.071 1.00 98.69 194 PHE A C 1
ATOM 1599 O O . PHE A 1 194 ? -11.478 3.043 16.354 1.00 98.69 194 PHE A O 1
ATOM 1606 N N . TYR A 1 195 ? -10.479 1.118 16.979 1.00 98.50 195 TYR A N 1
ATOM 1607 C CA . TYR A 1 195 ? -10.960 1.152 18.363 1.00 98.50 195 TYR A CA 1
ATOM 1608 C C . TYR A 1 195 ? -10.416 2.363 19.124 1.00 98.50 195 TYR A C 1
ATOM 1610 O O . TYR A 1 195 ? -11.147 2.985 19.901 1.00 98.50 195 TYR A O 1
ATOM 1618 N N . GLU A 1 196 ? -9.184 2.781 18.828 1.00 98.19 196 GLU A N 1
ATOM 1619 C CA . GLU A 1 196 ? -8.641 4.047 19.308 1.00 98.19 196 GLU A CA 1
ATOM 1620 C C . GLU A 1 196 ? -9.502 5.236 18.858 1.00 98.19 196 GLU A C 1
ATOM 1622 O O . GLU A 1 196 ? -9.886 6.072 19.681 1.00 98.19 196 GLU A O 1
ATOM 1627 N N . THR A 1 197 ? -9.829 5.296 17.563 1.00 97.25 197 THR A N 1
ATOM 1628 C CA . THR A 1 197 ? -10.553 6.410 16.929 1.00 97.25 197 THR A CA 1
ATOM 1629 C C . THR A 1 197 ? -11.952 6.596 17.516 1.00 97.25 197 THR A C 1
ATOM 1631 O O . THR A 1 197 ? -12.405 7.731 17.676 1.00 97.25 197 THR A O 1
ATOM 1634 N N . ILE A 1 198 ? -12.635 5.506 17.873 1.00 96.31 198 ILE A N 1
ATOM 1635 C CA . ILE A 1 198 ? -13.963 5.560 18.504 1.00 96.31 198 ILE A CA 1
ATOM 1636 C C . ILE A 1 198 ? -13.912 5.654 20.039 1.00 96.31 198 ILE A C 1
ATOM 1638 O O . ILE A 1 198 ? -14.953 5.802 20.678 1.00 96.31 198 ILE A O 1
ATOM 1642 N N . GLY A 1 199 ? -12.719 5.582 20.638 1.00 97.06 199 GLY A N 1
ATOM 1643 C CA . GLY A 1 199 ? -12.512 5.679 22.084 1.00 97.06 199 GLY A CA 1
ATOM 1644 C C . GLY A 1 199 ? -12.791 4.396 22.875 1.00 97.06 199 GLY A C 1
ATOM 1645 O O . GLY A 1 199 ? -12.926 4.464 24.098 1.00 97.06 199 GLY A O 1
ATOM 1646 N N . ASP A 1 200 ? -12.857 3.236 22.220 1.00 97.88 200 ASP A N 1
ATOM 1647 C CA . ASP A 1 200 ? -13.044 1.933 22.865 1.00 97.88 200 ASP A CA 1
ATOM 1648 C C . ASP A 1 200 ? -11.700 1.364 23.341 1.00 97.88 200 ASP A C 1
ATOM 1650 O O . ASP A 1 200 ? -11.056 0.540 22.692 1.00 97.88 200 ASP A O 1
ATOM 1654 N N . LYS A 1 201 ? -11.254 1.848 24.503 1.00 97.69 201 LYS A N 1
ATOM 1655 C CA . LYS A 1 201 ? -9.946 1.500 25.074 1.00 97.69 201 LYS A CA 1
ATOM 1656 C C . LYS A 1 201 ? -9.831 0.056 25.554 1.00 97.69 201 LYS A C 1
ATOM 1658 O O . LYS A 1 201 ? -8.715 -0.444 25.659 1.00 97.69 201 LYS A O 1
ATOM 1663 N N . GLU A 1 202 ? -10.946 -0.597 25.871 1.00 97.94 202 GLU A N 1
ATOM 1664 C CA . GLU A 1 202 ? -10.925 -1.993 26.311 1.00 97.94 202 GLU A CA 1
ATOM 1665 C C . GLU A 1 202 ? -10.671 -2.919 25.123 1.00 97.94 202 GLU A C 1
ATOM 1667 O O . GLU A 1 202 ? -9.740 -3.723 25.171 1.00 97.94 202 GLU A O 1
ATOM 1672 N N . THR A 1 203 ? -11.430 -2.750 24.037 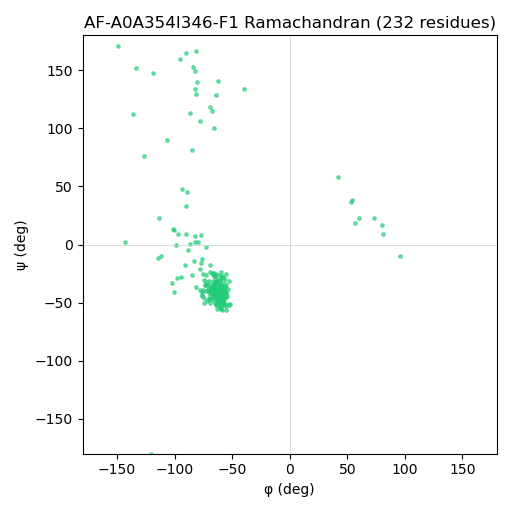1.00 97.31 203 THR A N 1
ATOM 1673 C CA . THR A 1 203 ? -11.255 -3.567 22.833 1.00 97.31 203 THR A CA 1
ATOM 1674 C C . THR A 1 203 ? -9.939 -3.250 22.128 1.00 97.31 203 THR A C 1
ATOM 1676 O O . THR A 1 203 ? -9.251 -4.177 21.709 1.00 97.31 203 THR A O 1
ATOM 1679 N N . GLN A 1 204 ? -9.528 -1.972 22.081 1.00 98.19 204 GLN A N 1
ATOM 1680 C CA . GLN A 1 204 ? -8.207 -1.579 21.573 1.00 98.19 204 GLN A CA 1
ATOM 1681 C C . GLN A 1 204 ? -7.101 -2.389 22.262 1.00 98.19 204 GLN A C 1
ATOM 1683 O O . GLN A 1 204 ? -6.312 -3.046 21.594 1.00 98.19 204 GLN A O 1
ATOM 1688 N N . LYS A 1 205 ? -7.103 -2.427 23.600 1.00 98.06 205 LYS A N 1
ATOM 1689 C CA . LYS A 1 205 ? -6.090 -3.159 24.363 1.00 98.06 205 LYS A CA 1
ATOM 1690 C C . LYS A 1 205 ? -6.077 -4.661 24.046 1.00 98.06 205 LYS A C 1
ATOM 1692 O O . LYS A 1 205 ? -5.010 -5.250 23.970 1.00 98.06 205 LYS A O 1
ATOM 1697 N N . GLN A 1 206 ? -7.239 -5.285 23.854 1.00 97.31 206 GLN A N 1
ATOM 1698 C CA . GLN A 1 206 ? -7.314 -6.710 23.494 1.00 97.31 206 GLN A CA 1
ATOM 1699 C C . GLN A 1 206 ? -6.754 -7.002 22.094 1.00 97.31 206 GLN A C 1
ATOM 1701 O O . GLN A 1 206 ? -6.276 -8.106 21.833 1.00 97.31 206 GLN A O 1
ATOM 1706 N N . VAL A 1 207 ? -6.868 -6.050 21.167 1.00 98.00 207 VAL A N 1
ATOM 1707 C CA . VAL A 1 207 ? -6.229 -6.129 19.848 1.00 98.00 207 VAL A CA 1
ATOM 1708 C C . VAL A 1 207 ? -4.719 -5.932 19.997 1.00 98.00 207 VAL A C 1
ATOM 1710 O O . VAL A 1 207 ? -3.965 -6.780 19.533 1.00 98.00 207 VAL A O 1
ATOM 1713 N N . ASP A 1 208 ? -4.287 -4.901 20.728 1.00 98.31 208 ASP A N 1
ATOM 1714 C CA . ASP A 1 208 ? -2.867 -4.604 20.968 1.00 98.31 208 ASP A CA 1
ATOM 1715 C C . ASP A 1 208 ? -2.139 -5.765 21.662 1.00 98.31 208 ASP A C 1
ATOM 1717 O O . ASP A 1 208 ? -1.029 -6.114 21.282 1.00 98.31 208 ASP A O 1
ATOM 1721 N N . ASP A 1 209 ? -2.760 -6.415 22.652 1.00 98.06 209 ASP A N 1
ATOM 1722 C CA . ASP A 1 209 ? -2.178 -7.573 23.343 1.00 98.06 209 ASP A CA 1
ATOM 1723 C C . ASP A 1 209 ? -1.900 -8.741 22.369 1.00 98.06 209 ASP A C 1
ATOM 1725 O O . ASP A 1 209 ? -0.937 -9.482 22.565 1.00 98.06 209 ASP A O 1
ATOM 1729 N N . ARG A 1 210 ? -2.705 -8.897 21.305 1.00 97.81 210 ARG A N 1
ATOM 1730 C CA . ARG A 1 210 ? -2.495 -9.917 20.260 1.00 97.81 210 ARG A CA 1
ATOM 1731 C C . ARG A 1 210 ? -1.396 -9.524 19.274 1.00 97.81 210 ARG A C 1
ATOM 1733 O O . ARG A 1 210 ? -0.609 -10.392 18.913 1.00 97.81 210 ARG A O 1
ATOM 1740 N N . ILE A 1 211 ? -1.312 -8.245 18.900 1.00 97.88 211 ILE A N 1
ATOM 1741 C CA . ILE A 1 211 ? -0.206 -7.707 18.088 1.00 97.88 211 ILE A CA 1
ATOM 1742 C C . ILE A 1 211 ? 1.120 -7.917 18.828 1.00 97.88 211 ILE A C 1
ATOM 1744 O O . ILE A 1 211 ? 2.010 -8.586 18.317 1.00 97.88 211 ILE A O 1
ATOM 1748 N N . ASN A 1 212 ? 1.204 -7.471 20.085 1.00 97.56 212 ASN A N 1
ATOM 1749 C CA . ASN A 1 212 ? 2.405 -7.607 20.915 1.00 97.56 212 ASN A CA 1
ATOM 1750 C C . ASN A 1 212 ? 2.823 -9.075 21.119 1.00 97.56 212 ASN A C 1
ATOM 1752 O O . ASN A 1 212 ? 4.008 -9.378 21.232 1.00 97.56 212 ASN A O 1
ATOM 1756 N N . ALA A 1 213 ? 1.859 -9.998 21.215 1.00 96.88 213 ALA A N 1
ATOM 1757 C CA . ALA A 1 213 ? 2.155 -11.423 21.349 1.00 96.88 213 ALA A CA 1
ATOM 1758 C C . ALA A 1 213 ? 2.811 -12.002 20.088 1.00 96.88 213 ALA A C 1
ATOM 1760 O O . ALA A 1 213 ? 3.658 -12.884 20.206 1.00 96.88 213 ALA A O 1
ATOM 1761 N N . TYR A 1 214 ? 2.421 -11.518 18.911 1.00 96.31 214 TYR A N 1
ATOM 1762 C CA . TYR A 1 214 ? 3.020 -11.894 17.637 1.00 96.31 214 TYR A CA 1
ATOM 1763 C C . TYR A 1 214 ? 4.385 -11.213 17.432 1.00 96.31 214 TYR A C 1
ATOM 1765 O O . TYR A 1 214 ? 5.355 -11.906 17.141 1.00 96.31 214 TYR A O 1
ATOM 1773 N N . GLU A 1 215 ? 4.516 -9.916 17.726 1.00 95.12 215 GLU A N 1
ATOM 1774 C CA . GLU A 1 215 ? 5.810 -9.207 17.703 1.00 95.12 215 GLU A CA 1
ATOM 1775 C C . GLU A 1 215 ? 6.853 -9.884 18.609 1.00 95.12 215 GLU A C 1
ATOM 1777 O O . GLU A 1 215 ? 7.991 -10.103 18.204 1.00 95.12 215 GLU A O 1
ATOM 1782 N N . ALA A 1 216 ? 6.457 -10.321 19.809 1.00 95.25 216 ALA A N 1
ATOM 1783 C CA . ALA A 1 216 ? 7.348 -11.051 20.710 1.00 95.25 216 ALA A CA 1
ATOM 1784 C C . ALA A 1 216 ? 7.799 -12.415 20.150 1.00 95.25 216 ALA A C 1
ATOM 1786 O O . ALA A 1 216 ? 8.909 -12.856 20.444 1.00 95.25 216 ALA A O 1
ATOM 1787 N N . GLN A 1 217 ? 6.954 -13.092 19.361 1.00 92.62 217 GLN A N 1
ATOM 1788 C CA . GLN A 1 217 ? 7.337 -14.331 18.676 1.00 92.62 217 GLN A CA 1
ATOM 1789 C C . GLN A 1 217 ? 8.344 -14.052 17.557 1.00 92.62 217 GLN A C 1
ATOM 1791 O O . GLN A 1 217 ? 9.304 -14.808 17.418 1.00 92.62 217 GLN A O 1
ATOM 1796 N N . LEU A 1 218 ? 8.158 -12.969 16.793 1.00 90.50 218 LEU A N 1
ATOM 1797 C CA . LEU A 1 218 ? 9.121 -12.533 15.776 1.00 90.50 218 LEU A CA 1
ATOM 1798 C C . LEU A 1 218 ? 10.486 -12.220 16.397 1.00 90.50 218 LEU A C 1
ATOM 1800 O O . LEU A 1 218 ? 11.501 -12.716 15.913 1.00 90.50 218 LEU A O 1
ATOM 1804 N N . ASP A 1 219 ? 10.509 -11.466 17.497 1.00 90.31 219 ASP A N 1
ATOM 1805 C CA . ASP A 1 219 ? 11.742 -11.128 18.216 1.00 90.31 219 ASP A CA 1
ATOM 1806 C C . ASP A 1 219 ? 12.480 -12.380 18.721 1.00 90.31 219 ASP A C 1
ATOM 1808 O O . ASP A 1 219 ? 13.708 -12.471 18.627 1.00 90.31 219 ASP A O 1
ATOM 1812 N N . GLU A 1 220 ? 11.746 -13.370 19.240 1.00 89.81 220 GLU A N 1
ATOM 1813 C CA . GLU A 1 220 ? 12.329 -14.637 19.689 1.00 89.81 220 GLU A CA 1
ATOM 1814 C C . GLU A 1 220 ? 12.907 -15.436 18.517 1.00 89.81 220 GLU A C 1
ATOM 1816 O O . GLU A 1 220 ? 14.024 -15.943 18.621 1.00 89.81 220 GLU A O 1
ATOM 1821 N N . MET A 1 221 ? 12.188 -15.513 17.393 1.00 85.19 221 MET A N 1
ATOM 1822 C CA . MET A 1 221 ? 12.684 -16.172 16.184 1.00 85.19 221 MET A CA 1
ATOM 1823 C C . MET A 1 221 ? 13.955 -15.494 15.667 1.00 85.19 221 MET A C 1
ATOM 1825 O O . MET A 1 221 ? 14.941 -16.185 15.428 1.00 85.19 221 MET A O 1
ATOM 1829 N N . MET A 1 222 ? 13.980 -14.162 15.560 1.00 81.75 222 MET A N 1
ATOM 1830 C CA . MET A 1 222 ? 15.175 -13.424 15.128 1.00 81.75 222 MET A CA 1
ATOM 1831 C C . MET A 1 222 ? 16.366 -13.652 16.064 1.00 81.75 222 MET A C 1
ATOM 1833 O O . MET A 1 222 ? 17.472 -13.896 15.594 1.00 81.75 222 MET A O 1
ATOM 1837 N N . THR A 1 223 ? 16.135 -13.663 17.379 1.00 81.69 223 THR A N 1
ATOM 1838 C CA . THR A 1 223 ? 17.197 -13.936 18.362 1.00 81.69 223 THR A CA 1
ATOM 1839 C C . THR A 1 223 ? 17.760 -15.355 18.216 1.00 81.69 223 THR A C 1
ATOM 1841 O O . THR A 1 223 ? 18.966 -15.548 18.328 1.00 81.69 223 THR A O 1
ATOM 1844 N N . GLN A 1 224 ? 16.913 -16.355 17.940 1.00 73.56 224 GLN A N 1
ATOM 1845 C CA . GLN A 1 224 ? 17.368 -17.731 17.701 1.00 73.56 224 GLN A CA 1
ATOM 1846 C C . GLN A 1 224 ? 18.218 -17.847 16.429 1.00 73.56 224 GLN A C 1
ATOM 1848 O O . GLN A 1 224 ? 19.213 -18.566 16.433 1.00 73.56 224 GLN A O 1
ATOM 1853 N N . TYR A 1 225 ? 17.862 -17.125 15.364 1.00 61.25 225 TYR A N 1
ATOM 1854 C CA . TYR A 1 225 ? 18.666 -17.079 14.140 1.00 61.25 225 TYR A CA 1
ATOM 1855 C C . TYR A 1 225 ? 20.035 -16.417 14.360 1.00 61.25 225 TYR A C 1
ATOM 1857 O O . TYR A 1 225 ? 21.033 -16.930 13.856 1.00 61.25 225 TYR A O 1
ATOM 1865 N N . ASP A 1 226 ? 20.098 -15.340 15.149 1.00 62.84 226 ASP A N 1
ATOM 1866 C CA . ASP A 1 226 ? 21.362 -14.678 15.503 1.00 62.84 226 ASP A CA 1
ATOM 1867 C C . ASP A 1 226 ? 22.276 -15.589 16.352 1.00 62.84 226 ASP A C 1
ATOM 1869 O O . ASP A 1 226 ? 23.489 -15.626 16.135 1.00 62.84 226 ASP A O 1
ATOM 1873 N N . ASP A 1 227 ? 21.707 -16.362 17.285 1.00 59.16 227 ASP A N 1
ATOM 1874 C CA . ASP A 1 227 ? 22.457 -17.316 18.118 1.00 59.16 227 ASP A CA 1
ATOM 1875 C C . ASP A 1 227 ? 22.961 -18.540 17.310 1.00 59.16 227 ASP A C 1
ATOM 1877 O O . ASP A 1 227 ? 24.059 -19.045 17.567 1.00 59.16 227 ASP A O 1
ATOM 1881 N N . ASP A 1 228 ? 22.199 -19.008 16.312 1.00 56.19 228 ASP A N 1
ATOM 1882 C CA . ASP A 1 228 ? 22.567 -20.150 15.455 1.00 56.19 228 ASP A CA 1
ATOM 1883 C C . ASP A 1 228 ? 23.660 -19.798 14.415 1.00 56.19 228 ASP A C 1
ATOM 1885 O O . ASP A 1 228 ? 24.482 -20.657 14.066 1.00 56.19 228 ASP A O 1
ATOM 1889 N N . ASP A 1 229 ? 23.731 -18.546 13.944 1.00 51.47 229 ASP A N 1
ATOM 1890 C CA . ASP A 1 229 ? 24.808 -18.066 13.057 1.00 51.47 229 ASP A CA 1
ATOM 1891 C C . ASP A 1 229 ? 26.151 -17.887 13.803 1.00 51.47 229 ASP A C 1
ATOM 1893 O O . ASP A 1 229 ? 27.229 -18.051 13.212 1.00 51.47 229 ASP A O 1
ATOM 1897 N N . ASP A 1 230 ? 26.112 -17.648 15.119 1.00 48.69 230 ASP A N 1
ATOM 1898 C CA . ASP A 1 230 ? 27.293 -17.589 15.990 1.00 48.69 230 ASP A CA 1
ATOM 1899 C C . ASP A 1 230 ? 27.848 -18.989 16.360 1.00 48.69 230 ASP A C 1
ATOM 1901 O O . ASP A 1 230 ? 29.041 -19.125 16.671 1.00 48.69 230 ASP A O 1
ATOM 1905 N N . GLU A 1 231 ? 27.053 -20.066 16.265 1.00 45.88 231 GLU A N 1
ATOM 1906 C CA . GLU A 1 231 ? 27.519 -21.449 16.498 1.00 45.88 231 GLU A CA 1
ATOM 1907 C C . GLU A 1 231 ? 28.347 -22.038 15.334 1.00 45.88 231 GLU A C 1
ATOM 1909 O O . GLU A 1 231 ? 29.042 -23.043 15.517 1.00 45.88 231 GLU A O 1
ATOM 1914 N N . PHE A 1 232 ? 28.374 -21.403 14.155 1.00 38.72 232 PHE A N 1
ATOM 1915 C CA . PHE A 1 232 ? 29.195 -21.845 13.013 1.00 38.72 232 PHE A CA 1
ATOM 1916 C C . PHE A 1 232 ? 30.642 -21.310 13.008 1.00 38.72 232 PHE A C 1
ATOM 1918 O O . PHE A 1 232 ? 31.422 -21.658 12.112 1.00 38.72 232 PHE A O 1
ATOM 1925 N N . PHE A 1 233 ? 31.039 -20.515 14.012 1.00 41.62 233 PHE A N 1
ATOM 1926 C CA . PHE A 1 233 ? 32.362 -19.875 14.097 1.00 41.62 233 PHE A CA 1
ATOM 1927 C C . PHE A 1 233 ? 33.279 -20.351 15.244 1.00 41.62 233 PHE A C 1
ATOM 1929 O O . PHE A 1 233 ? 34.247 -19.653 15.571 1.00 41.62 233 PHE A O 1
ATOM 1936 N N . PHE A 1 234 ? 33.080 -21.559 15.791 1.00 38.62 234 PHE A N 1
ATOM 1937 C CA . PHE A 1 234 ? 34.016 -22.171 16.756 1.00 38.62 234 PHE A CA 1
ATOM 1938 C C . PHE A 1 234 ? 34.536 -23.562 16.365 1.00 38.62 234 PHE A C 1
ATOM 1940 O O . PHE A 1 234 ? 33.732 -24.469 16.065 1.00 38.62 234 PHE A O 1
#

Sequence (234 aa):
MNNKKWKQFDAFVEKCEENLFGKNKNNSCWQEAYSILTDIVKEGRRKNPDFPKKLYELDDRTDFEHDVQSFLDDYFDMMEDYEKYEVILRSAEEMLTLFDWDESDIADIYFPKASALSLLNRNKEAVEFCQAWLNDYPGNIFAVTALIYAMINQYKNGDGTSLDSARELIEQYIQPDTECTDDNDILFTAASLFYETIGDKETQKQVDDRINAYEAQLDEMMTQYDDDDDEFFF

Secondary structure (DSSP, 8-state):
--HHHHHHHHHHHHHHHHHHHSS----HHHHHHHHHHHHHHHHHHHH-TTS-SSHHHHHHHTTTTT-HHHHHHHHHHHHHHTT-HHHHHHHHHHHHHHS---TTTTHHHHHHHHHHHHHTT-HHHHHHHHHHHHHHSTT-HHHHHHHHHHHHHHHHTTS---SHHHHHHHHHH--TTPPP-TTTHHHHHHHHHHHHHHT-HHHHHHHHHHHHHHHHHHHHHHHHHHHHHHGGG-

Radius of gyration: 20.67 Å; Cα contacts (8 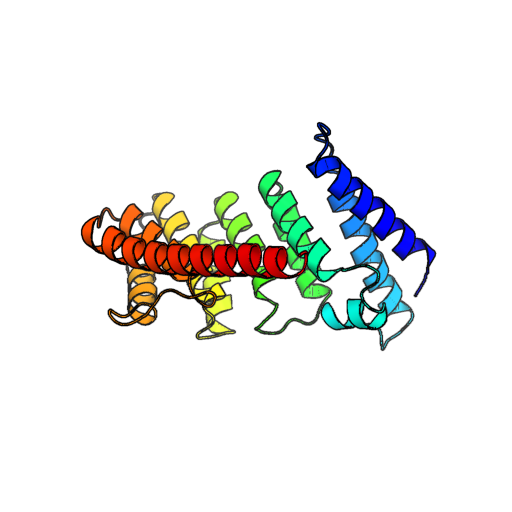Å, |Δi|>4): 209; chains: 1; bounding box: 55×38×57 Å

Mean predicted aligned error: 5.58 Å

Solvent-accessible surface area (backbone atoms only — not comparable to full-atom values): 12892 Å² total; per-residue (Å²): 127,72,65,67,59,53,58,50,28,52,58,25,49,55,54,38,56,54,29,72,82,40,96,52,84,76,62,62,36,52,62,53,23,52,52,46,50,56,50,50,52,56,53,41,42,76,76,32,86,90,40,63,47,37,67,68,50,46,26,59,75,50,72,50,74,75,45,57,68,65,50,50,54,53,44,52,52,52,32,53,79,67,68,34,36,75,54,43,45,53,51,36,55,50,47,64,74,66,34,61,74,55,87,88,62,40,50,80,44,50,48,57,33,40,50,29,29,39,78,70,68,38,20,70,58,17,31,54,50,25,50,50,48,27,68,78,42,73,87,42,57,64,33,50,28,50,26,39,50,21,48,52,52,34,37,75,69,65,76,76,58,79,62,63,68,47,48,54,52,43,60,69,74,55,46,96,82,55,78,50,44,94,86,45,42,68,41,49,53,44,45,29,53,48,26,54,74,75,63,39,64,68,63,20,48,61,43,46,57,38,48,52,55,36,52,53,49,51,54,50,52,54,51,50,53,58,56,57,64,60,65,76,77,118

Foldseek 3Di:
DPVVLLVVLQVLLVVQVVVVVDPDPDNVSLVVSLVSVLVCLVVQCVVDVPGAQAPVSNCVVVVVPRVVVVSLLVSLVVCVVVLVLVVLLVSLVSVPVRHDDDLVRNLSNLQSNLVSCLSVVVLVVSLVSLVVVCVVPPPRLSSLLSNLVSQLSVVVVVPPDDSVVNVVSLCVQDPPPDADDPRHLSVLVSVLVVCVSVVVPVVSVSSVVRSVVHVVVVVVVVVVVVVVVVVVPD

Nearest PDB structures (foldseek):
  6hft-assembly1_A  TM=5.310E-01  e=1.814E-02  Saccharomyces cerevisiae
  3u4t-assembly2_B  TM=4.588E-01  e=6.884E-02  Cytophaga hutchinsonii ATCC 33406
  2y4u-assembly1_A  TM=3.884E-01  e=1.475E-01  Homo sapiens
  4zlh-assembly1_A  TM=4.086E-01  e=3.645E-01  Escherichia coli O157:H7
  7t6d-assembly1_A  TM=3.193E-01  e=2.227E+00  Escherichia coli

pLDDT: mean 91.49, std 11.38, range [38.62, 98.69]